Protein AF-A0A4U9IY54-F1 (afdb_monomer)

Solvent-accessible surface area (backbone atoms only — not comparable to full-atom values): 20065 Å² total; per-residue (Å²): 136,90,77,86,85,85,75,91,63,104,53,96,67,86,45,72,74,52,51,50,66,79,35,79,86,65,84,87,84,84,87,38,74,46,90,84,57,35,44,44,59,45,51,53,52,50,62,58,58,67,76,51,84,92,65,80,93,76,71,71,46,53,90,68,57,52,67,72,78,87,83,85,81,88,56,93,45,69,68,51,41,25,46,52,52,47,52,50,52,47,54,40,40,76,73,73,44,64,40,66,37,29,34,43,32,32,81,52,80,51,68,44,46,58,43,53,53,40,27,54,77,67,72,44,41,26,42,61,53,96,60,71,57,68,64,68,32,67,66,46,44,48,49,50,19,51,54,44,32,52,75,35,66,72,38,48,70,28,41,70,62,37,70,44,52,48,82,54,73,64,49,68,73,59,51,49,52,31,53,49,45,8,63,79,68,75,40,41,50,54,55,24,46,53,50,36,57,74,70,56,74,47,66,69,69,49,37,56,36,52,51,52,48,55,51,48,48,54,47,52,40,63,76,31,66,89,44,58,60,25,57,29,47,48,48,49,35,50,75,64,35,46,49,61,54,37,67,70,39,80,62,72,65,16,56,53,47,50,47,39,52,53,42,51,28,50,49,45,60,66,60,73,87,57,81,90,47,76,91,51,56,72,66,56,49,50,54,51,52,51,53,50,59,62,73,54,61,69,42,55,98,88,48,72,18,31,36,34,30,35,62,78,68,45,67,92,64,85,56,88,41,74,45,78,52,88,88,60,101,70,86,83,75,79,77,80,83,74,129

Organism: NCBI:txid83655

Secondary structure (DSSP, 8-state):
---------SS----HHHHHHH-TT-------B-SSS-HHHHHHHHHHHTT-TT------B-SS---PPPP----SSHHHHHHHHHHHHHHHHHTT--GGGEEEEESSGGGHHHHHHHHHHTT--EEETTS--GGGSHHHHHHHHHHHHHH-TT-HHHHHHHTTSS--S--HHHHHHHHHHHHHHT--HHHHHHHHHHTT-S-THHHHHHHHHHHHHHHHHHHHTTS-HHHHHHHHHHHTTHHHHHHTS-SHHHHHHHHHHHHHHHHHHH-PPPGGGTTS-HHHHHHHHHHHHHHS-BPPTTS--EEEEETTTTTT---SEEEE----SS---------

pLDDT: mean 86.54, std 16.91, range [23.19, 98.44]

Nearest PDB structures (foldseek):
  3lfu-assembly1_A  TM=9.707E-01  e=5.188E-37  Escherichia coli
  2is6-assembly1_A  TM=5.445E-01  e=7.224E-38  Escherichia coli
  2is1-assembly1_A  TM=5.438E-01  e=1.513E-37  Escherichia coli
  2is6-assembly1_B  TM=5.407E-01  e=2.276E-36  Escherichia coli
  2is1-assembly2_B  TM=5.375E-01  e=3.304E-34  Escherichia coli

Radius of gyration: 25.78 Å; Cα contacts (8 Å, |Δi|>4): 358; chains: 1; bounding box: 75×38×67 Å

Mean predicted aligned error: 9.26 Å

Structure (mmCIF, N/CA/C/O backbone):
data_AF-A0A4U9IY54-F1
#
_entry.id   AF-A0A4U9IY54-F1
#
loop_
_atom_site.group_PDB
_atom_site.id
_atom_site.type_symbol
_atom_site.label_atom_id
_atom_site.label_alt_id
_atom_site.label_comp_id
_atom_site.label_asym_id
_atom_site.label_entity_id
_atom_site.label_seq_id
_atom_site.pdbx_PDB_ins_code
_atom_site.Cartn_x
_atom_site.Cartn_y
_atom_site.Cartn_z
_atom_site.occupancy
_atom_site.B_iso_or_equiv
_atom_site.auth_seq_id
_atom_site.auth_comp_id
_atom_site.auth_asym_id
_atom_site.auth_atom_id
_atom_site.pdbx_PDB_model_num
ATOM 1 N N . MET A 1 1 ? 41.218 -20.213 -5.839 1.00 28.11 1 MET A N 1
ATOM 2 C CA . MET A 1 1 ? 39.812 -20.110 -5.389 1.00 28.11 1 MET A CA 1
ATOM 3 C C . MET A 1 1 ? 39.180 -18.985 -6.201 1.00 28.11 1 MET A C 1
ATOM 5 O O . MET A 1 1 ? 39.462 -17.827 -5.938 1.00 28.11 1 MET A O 1
ATOM 9 N N . ILE A 1 2 ? 38.482 -19.318 -7.290 1.00 23.19 2 ILE A N 1
ATOM 10 C CA . ILE A 1 2 ? 37.964 -18.329 -8.251 1.00 23.19 2 ILE A CA 1
ATOM 11 C C . ILE A 1 2 ? 36.702 -17.710 -7.644 1.00 23.19 2 ILE A C 1
ATOM 13 O O . ILE A 1 2 ? 35.678 -18.386 -7.551 1.00 23.19 2 ILE A O 1
ATOM 17 N N . SER A 1 3 ? 36.769 -16.451 -7.202 1.00 25.72 3 SER A N 1
ATOM 18 C CA . SER A 1 3 ? 35.575 -15.715 -6.784 1.00 25.72 3 SER A CA 1
ATOM 19 C C . SER A 1 3 ? 34.938 -15.063 -8.017 1.00 25.72 3 SER A C 1
ATOM 21 O O . SER A 1 3 ? 35.543 -14.254 -8.720 1.00 25.72 3 SER A O 1
ATOM 23 N N . ARG A 1 4 ? 33.702 -15.460 -8.331 1.00 30.09 4 ARG A N 1
ATOM 24 C CA . ARG A 1 4 ? 32.855 -14.728 -9.276 1.00 30.09 4 ARG A CA 1
ATOM 25 C C . ARG A 1 4 ? 32.349 -13.475 -8.561 1.00 30.09 4 ARG A C 1
ATOM 27 O O . ARG A 1 4 ? 31.443 -13.559 -7.739 1.00 30.09 4 ARG A O 1
ATOM 34 N N . SER A 1 5 ? 32.943 -12.322 -8.859 1.00 32.56 5 SER A N 1
ATOM 35 C CA . SER A 1 5 ? 32.475 -11.019 -8.374 1.00 32.56 5 SER A CA 1
ATOM 36 C C . SER A 1 5 ? 31.577 -10.355 -9.418 1.00 32.56 5 SER A C 1
ATOM 38 O O . SER A 1 5 ? 32.014 -9.570 -10.258 1.00 32.56 5 SER A O 1
ATOM 40 N N . THR A 1 6 ? 30.291 -10.687 -9.357 1.00 39.94 6 THR A N 1
ATOM 41 C CA . THR A 1 6 ? 29.203 -9.839 -9.854 1.00 39.94 6 THR A CA 1
ATOM 42 C C . THR A 1 6 ? 28.267 -9.584 -8.681 1.00 39.94 6 THR A C 1
ATOM 44 O O . THR A 1 6 ? 27.272 -10.278 -8.501 1.00 39.94 6 THR A O 1
ATOM 47 N N . ALA A 1 7 ? 28.624 -8.622 -7.828 1.00 30.67 7 ALA A N 1
ATOM 48 C CA . ALA A 1 7 ? 27.792 -8.212 -6.703 1.00 30.67 7 ALA A CA 1
ATOM 49 C C . ALA A 1 7 ? 27.932 -6.705 -6.450 1.00 30.67 7 ALA A C 1
ATOM 51 O O . ALA A 1 7 ? 28.824 -6.261 -5.737 1.00 30.67 7 ALA A O 1
ATOM 52 N N . GLY A 1 8 ? 27.019 -5.909 -7.011 1.00 34.88 8 GLY A N 1
ATOM 53 C CA . GLY A 1 8 ? 26.718 -4.591 -6.455 1.00 34.88 8 GLY A CA 1
ATOM 54 C C . GLY A 1 8 ? 25.868 -4.786 -5.208 1.00 34.88 8 GLY A C 1
ATOM 55 O O . GLY A 1 8 ? 24.831 -5.426 -5.292 1.00 34.88 8 GLY A O 1
ATOM 56 N N . ALA A 1 9 ? 26.273 -4.308 -4.039 1.00 33.00 9 ALA A N 1
ATOM 57 C CA . ALA A 1 9 ? 25.326 -4.138 -2.940 1.00 33.00 9 ALA A CA 1
ATOM 58 C C . ALA A 1 9 ? 25.538 -2.779 -2.293 1.00 33.00 9 ALA A C 1
ATOM 60 O O . ALA A 1 9 ? 26.668 -2.416 -1.978 1.00 33.00 9 ALA A O 1
ATOM 61 N N . ALA A 1 10 ? 24.426 -2.100 -2.039 1.00 34.56 10 ALA A N 1
ATOM 62 C CA . ALA A 1 10 ? 24.277 -1.027 -1.069 1.00 34.56 10 ALA A CA 1
ATOM 63 C C . ALA A 1 10 ? 24.422 -1.565 0.375 1.00 34.56 10 ALA A C 1
ATOM 65 O O . ALA A 1 10 ? 23.574 -1.393 1.236 1.00 34.56 10 ALA A O 1
ATOM 66 N N . ARG A 1 11 ? 25.504 -2.299 0.638 1.00 33.12 11 ARG A N 1
ATOM 67 C CA . ARG A 1 11 ? 26.039 -2.551 1.976 1.00 33.12 11 ARG A CA 1
ATOM 68 C C . ARG A 1 11 ? 27.516 -2.295 1.844 1.00 33.12 11 ARG A C 1
ATOM 70 O O . ARG A 1 11 ? 28.143 -2.966 1.037 1.00 33.12 11 ARG A O 1
ATOM 77 N N . ARG A 1 12 ? 28.027 -1.316 2.588 1.00 34.84 12 ARG A N 1
ATOM 78 C CA . ARG A 1 12 ? 29.432 -0.894 2.677 1.00 34.84 12 ARG A CA 1
ATOM 79 C C . ARG A 1 12 ? 30.385 -2.093 2.510 1.00 34.84 12 ARG A C 1
ATOM 81 O O . ARG A 1 12 ? 30.715 -2.788 3.470 1.00 34.84 12 ARG A O 1
ATOM 88 N N . TRP A 1 13 ? 30.772 -2.392 1.268 1.00 37.25 13 TRP A N 1
ATOM 89 C CA . TRP A 1 13 ? 31.659 -3.507 0.963 1.00 37.25 13 TRP A CA 1
ATOM 90 C C . TRP A 1 13 ? 33.053 -3.092 1.398 1.00 37.25 13 TRP A C 1
ATOM 92 O O . TRP A 1 13 ? 33.572 -2.069 0.950 1.00 37.25 13 TRP A O 1
ATOM 102 N N . ARG A 1 14 ? 33.682 -3.912 2.240 1.00 40.59 14 ARG A N 1
ATOM 103 C CA . ARG A 1 14 ? 35.141 -3.944 2.348 1.00 40.59 14 ARG A CA 1
ATOM 104 C C . ARG A 1 14 ? 35.668 -4.209 0.935 1.00 40.59 14 ARG A C 1
ATOM 106 O O . ARG A 1 14 ? 35.463 -5.284 0.380 1.00 40.59 14 ARG A O 1
ATOM 113 N N . THR A 1 15 ? 36.195 -3.168 0.308 1.00 51.97 15 THR A N 1
ATOM 114 C CA . THR A 1 15 ? 36.485 -3.083 -1.126 1.00 51.97 15 THR A CA 1
ATOM 115 C C . THR A 1 15 ? 37.585 -4.059 -1.545 1.00 51.97 15 THR A C 1
ATOM 117 O O . THR A 1 15 ? 38.379 -4.508 -0.724 1.00 51.97 15 THR A O 1
ATOM 120 N N . SER A 1 16 ? 37.693 -4.362 -2.844 1.00 53.78 16 SER A N 1
ATOM 121 C CA . SER A 1 16 ? 38.748 -5.224 -3.412 1.00 53.78 16 SER A CA 1
ATOM 122 C C . SER A 1 16 ? 40.178 -4.769 -3.073 1.00 53.78 16 SER A C 1
ATOM 124 O O . SER A 1 16 ? 41.107 -5.566 -3.112 1.00 53.78 16 SER A O 1
ATOM 126 N N . SER A 1 17 ? 40.360 -3.498 -2.705 1.00 55.53 17 SER A N 1
ATOM 127 C CA . SER A 1 17 ? 41.610 -2.956 -2.162 1.00 55.53 17 SER A CA 1
ATOM 128 C C . SER A 1 17 ? 41.964 -3.518 -0.780 1.00 55.53 17 SER A C 1
ATOM 130 O O . SER A 1 17 ? 43.142 -3.654 -0.470 1.00 55.53 17 SER A O 1
ATOM 132 N N . VAL A 1 18 ? 40.968 -3.863 0.039 1.00 62.72 18 VAL A N 1
ATOM 133 C CA . VAL A 1 18 ? 41.134 -4.610 1.294 1.00 62.72 18 VAL A CA 1
ATOM 134 C C . VAL A 1 18 ? 41.422 -6.076 0.982 1.00 62.72 18 VAL A C 1
ATOM 136 O O . VAL A 1 18 ? 42.354 -6.638 1.534 1.00 62.72 18 VAL A O 1
ATOM 139 N N . PHE A 1 19 ? 40.725 -6.665 0.006 1.00 74.75 19 PHE A N 1
ATOM 140 C CA . PHE A 1 19 ? 40.955 -8.059 -0.394 1.00 74.75 19 PHE A CA 1
ATOM 141 C C . PHE A 1 19 ? 42.393 -8.320 -0.876 1.00 74.75 19 PHE A C 1
ATOM 143 O O . PHE A 1 19 ? 43.004 -9.305 -0.478 1.00 74.75 19 PHE A O 1
ATOM 150 N N . LEU A 1 20 ? 42.962 -7.422 -1.688 1.00 75.00 20 LEU A N 1
ATOM 151 C CA . LEU A 1 20 ? 44.357 -7.529 -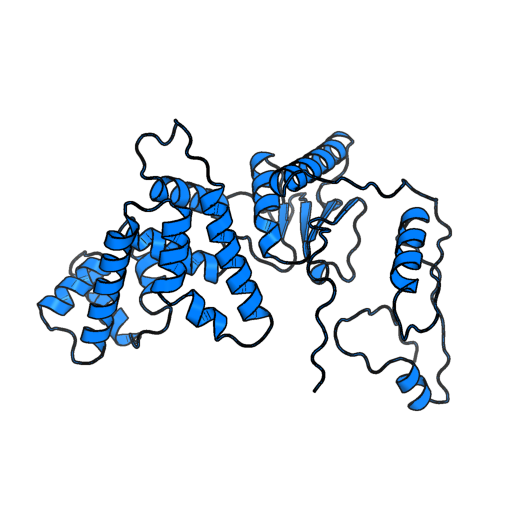2.139 1.00 75.00 20 LEU A CA 1
ATOM 152 C C . LEU A 1 20 ? 45.379 -7.262 -1.021 1.00 75.00 20 LEU A C 1
ATOM 154 O O . LEU A 1 20 ? 46.506 -7.740 -1.107 1.00 75.00 20 LEU A O 1
ATOM 158 N N . LYS A 1 21 ? 44.996 -6.520 0.028 1.00 78.19 21 LYS A N 1
ATOM 159 C CA . LYS A 1 21 ? 45.816 -6.352 1.239 1.00 78.19 21 LYS A CA 1
ATOM 160 C C . LYS A 1 21 ? 45.779 -7.601 2.121 1.00 78.19 21 LYS A C 1
ATOM 162 O O . LYS A 1 21 ? 46.819 -8.001 2.632 1.00 78.19 21 LYS A O 1
ATOM 167 N N . ASP A 1 22 ? 44.608 -8.216 2.260 1.00 85.00 22 ASP A N 1
ATOM 168 C CA . ASP A 1 22 ? 44.401 -9.415 3.076 1.00 85.00 22 ASP A CA 1
ATOM 169 C C . ASP A 1 22 ? 44.984 -10.672 2.403 1.00 85.00 22 ASP A C 1
ATOM 171 O O . ASP A 1 22 ? 45.421 -11.599 3.085 1.00 85.00 22 ASP A O 1
ATOM 175 N N . PHE A 1 23 ? 45.042 -10.696 1.064 1.00 84.88 23 PHE A N 1
ATOM 176 C CA . PHE A 1 23 ? 45.549 -11.820 0.272 1.00 84.88 23 PHE A CA 1
ATOM 177 C C . PHE A 1 23 ? 46.551 -11.359 -0.806 1.00 84.88 23 PHE A C 1
ATOM 179 O O . PHE A 1 23 ? 46.197 -11.272 -1.984 1.00 84.88 23 PHE A O 1
ATOM 186 N N . PRO A 1 24 ? 47.830 -11.130 -0.446 1.00 81.56 24 PRO A N 1
ATOM 187 C CA . PRO A 1 24 ? 48.855 -10.609 -1.363 1.00 81.56 24 PRO A CA 1
ATOM 188 C C . PRO A 1 24 ? 49.173 -11.508 -2.571 1.00 81.56 24 PRO A C 1
ATOM 190 O O . PRO A 1 24 ? 49.743 -11.041 -3.550 1.00 81.56 24 PRO A O 1
ATOM 193 N N . GLY A 1 25 ? 48.822 -12.798 -2.508 1.00 86.69 25 GLY A N 1
ATOM 194 C CA . GLY A 1 25 ? 48.993 -13.765 -3.601 1.00 86.69 25 GLY A CA 1
ATOM 195 C C . GLY A 1 25 ? 47.760 -13.939 -4.495 1.00 86.69 25 GLY A C 1
ATOM 196 O O . GLY A 1 25 ? 47.720 -14.876 -5.290 1.00 86.69 25 GLY A O 1
ATOM 197 N N . ALA A 1 26 ? 46.724 -13.113 -4.333 1.00 86.62 26 ALA A N 1
ATOM 198 C CA . ALA A 1 26 ? 45.500 -13.232 -5.114 1.00 86.62 26 ALA A CA 1
ATOM 199 C C . ALA A 1 26 ? 45.673 -12.691 -6.542 1.00 86.62 26 ALA A C 1
ATOM 201 O O . ALA A 1 26 ? 46.109 -11.561 -6.757 1.00 86.62 26 ALA A O 1
ATOM 202 N N . GLU A 1 27 ? 45.255 -13.481 -7.528 1.00 86.50 27 GLU A N 1
ATOM 203 C CA . GLU A 1 27 ? 45.188 -13.059 -8.926 1.00 86.50 27 GLU A CA 1
ATOM 204 C C . GLU A 1 27 ? 43.902 -12.257 -9.188 1.00 86.50 27 GLU A C 1
ATOM 206 O O . GLU A 1 27 ? 42.809 -12.644 -8.766 1.00 86.50 27 GLU A O 1
ATOM 211 N N . THR A 1 28 ? 44.018 -11.129 -9.896 1.00 83.06 28 THR A N 1
ATOM 212 C CA . THR A 1 28 ? 42.868 -10.289 -10.259 1.00 83.06 28 THR A CA 1
ATOM 213 C C . THR A 1 28 ? 42.444 -10.556 -11.698 1.00 83.06 28 THR A C 1
ATOM 215 O O . THR A 1 28 ? 43.133 -10.155 -12.631 1.00 83.06 28 THR A O 1
ATOM 218 N N . ILE A 1 29 ? 41.262 -11.146 -11.877 1.00 86.62 29 ILE A N 1
ATOM 219 C CA . ILE A 1 29 ? 40.633 -11.330 -13.191 1.00 86.62 29 ILE A CA 1
ATOM 220 C C . ILE A 1 29 ? 39.534 -10.278 -13.368 1.00 86.62 29 ILE A C 1
ATOM 222 O O . ILE A 1 29 ? 38.620 -10.174 -12.547 1.00 86.62 29 ILE A O 1
ATOM 226 N N . ARG A 1 30 ? 39.602 -9.492 -14.448 1.00 83.56 30 ARG A N 1
ATOM 227 C CA . ARG A 1 30 ? 38.601 -8.465 -14.771 1.00 83.56 30 ARG A CA 1
ATOM 228 C C . ARG A 1 30 ? 37.650 -8.962 -15.854 1.00 83.56 30 ARG A C 1
ATOM 230 O O . ARG A 1 30 ? 38.059 -9.233 -16.975 1.00 83.56 30 ARG A O 1
ATOM 237 N N . LEU A 1 31 ? 36.365 -9.046 -15.521 1.00 89.31 31 LEU A N 1
ATOM 238 C CA . LEU A 1 31 ? 35.308 -9.400 -16.471 1.00 89.31 31 LEU A CA 1
ATOM 239 C C . LEU A 1 31 ? 34.687 -8.125 -17.045 1.00 89.31 31 LEU A C 1
ATOM 241 O O . LEU A 1 31 ? 33.811 -7.534 -16.413 1.00 89.31 31 LEU A O 1
ATOM 245 N N . GLU A 1 32 ? 35.188 -7.661 -18.188 1.00 90.50 32 GLU A N 1
ATOM 246 C CA . GLU A 1 32 ? 34.807 -6.365 -18.781 1.00 90.50 32 GLU A CA 1
ATOM 247 C C . GLU A 1 32 ? 33.808 -6.482 -19.936 1.00 90.50 32 GLU A C 1
ATOM 249 O O . GLU A 1 32 ? 33.127 -5.509 -20.253 1.00 90.50 32 GLU A O 1
ATOM 254 N N . GLN A 1 33 ? 33.651 -7.676 -20.505 1.00 93.75 33 GLN A N 1
ATOM 255 C CA . GLN A 1 33 ? 32.669 -7.922 -21.552 1.00 93.75 33 GLN A CA 1
ATOM 256 C C . GLN A 1 33 ? 31.274 -8.156 -20.954 1.00 93.75 33 GLN A C 1
ATOM 258 O O . GLN A 1 33 ? 31.074 -9.055 -20.132 1.00 93.75 33 GLN A O 1
ATOM 263 N N . ASN A 1 34 ? 30.309 -7.342 -21.373 1.00 93.62 34 ASN A N 1
ATOM 264 C CA . ASN A 1 34 ? 28.893 -7.471 -21.068 1.00 93.62 34 ASN A CA 1
ATOM 265 C C . ASN A 1 34 ? 28.190 -8.238 -22.200 1.00 93.62 34 ASN A C 1
ATOM 267 O O . ASN A 1 34 ? 28.390 -7.937 -23.373 1.00 93.62 34 ASN A O 1
ATOM 271 N N . TYR A 1 35 ? 27.368 -9.220 -21.829 1.00 92.44 35 TYR A N 1
ATOM 272 C CA . TYR A 1 35 ? 26.617 -10.077 -22.758 1.00 92.44 35 TYR A CA 1
ATOM 273 C C . TYR A 1 35 ? 25.101 -9.831 -22.709 1.00 92.44 35 TYR A C 1
ATOM 275 O O . TYR A 1 35 ? 24.349 -10.510 -23.398 1.00 92.44 35 TYR A O 1
ATOM 283 N N . ARG A 1 36 ? 24.652 -8.901 -21.860 1.00 92.25 36 ARG A N 1
ATOM 284 C CA . ARG A 1 36 ? 23.239 -8.657 -21.543 1.00 92.25 36 ARG A CA 1
ATOM 285 C C . ARG A 1 36 ? 22.671 -7.480 -22.328 1.00 92.25 36 ARG A C 1
ATOM 287 O O . ARG A 1 36 ? 21.544 -7.538 -22.796 1.00 9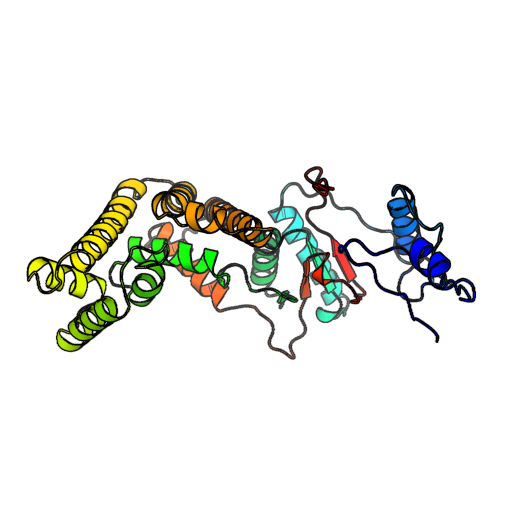2.25 36 ARG A O 1
ATOM 294 N N . SER A 1 37 ? 23.428 -6.393 -22.404 1.00 93.94 37 SER A N 1
ATOM 295 C CA . SER A 1 37 ? 22.945 -5.091 -22.852 1.00 93.94 37 SER A CA 1
ATOM 296 C C . SER A 1 37 ? 23.563 -4.692 -24.187 1.00 93.94 37 SER A C 1
ATOM 298 O O . SER A 1 37 ? 24.691 -5.070 -24.519 1.00 93.94 37 SER A O 1
ATOM 300 N N . THR A 1 38 ? 22.811 -3.889 -24.935 1.00 94.88 38 THR A N 1
ATOM 301 C CA . THR A 1 38 ? 23.247 -3.273 -26.190 1.00 94.88 38 THR A CA 1
ATOM 302 C C . THR A 1 38 ? 24.255 -2.151 -25.937 1.00 94.88 38 THR A C 1
ATOM 304 O O . THR A 1 38 ? 24.415 -1.674 -24.805 1.00 94.88 38 THR A O 1
ATOM 307 N N . ASN A 1 39 ? 24.953 -1.722 -26.990 1.00 94.25 39 ASN A N 1
ATOM 308 C CA . ASN A 1 39 ? 26.011 -0.720 -26.863 1.00 94.25 39 ASN A CA 1
ATOM 309 C C . ASN A 1 39 ? 25.483 0.638 -26.372 1.00 94.25 39 ASN A C 1
ATOM 311 O O . ASN A 1 39 ? 26.122 1.270 -25.530 1.00 94.25 39 ASN A O 1
ATOM 315 N N . ASN A 1 40 ? 24.301 1.063 -26.834 1.00 95.75 40 ASN A N 1
ATOM 316 C CA . ASN A 1 40 ? 23.692 2.331 -26.420 1.00 95.75 40 ASN A CA 1
ATOM 317 C C . ASN A 1 40 ? 23.393 2.358 -24.912 1.00 95.75 40 ASN A C 1
ATOM 319 O O . ASN A 1 40 ? 23.750 3.317 -24.225 1.00 95.75 40 ASN A O 1
ATOM 323 N N . ILE A 1 41 ? 22.823 1.274 -24.372 1.00 95.25 41 ILE A N 1
ATOM 324 C CA . ILE A 1 41 ? 22.552 1.129 -22.932 1.00 95.25 41 ILE A CA 1
ATOM 325 C C . ILE A 1 41 ? 23.860 1.122 -22.136 1.00 95.25 41 ILE A C 1
ATOM 327 O O . ILE A 1 41 ? 23.993 1.815 -21.125 1.00 95.25 41 ILE A O 1
ATOM 331 N N . LEU A 1 42 ? 24.849 0.350 -22.594 1.00 94.00 42 LEU A N 1
ATOM 332 C CA . LEU A 1 42 ? 26.116 0.201 -21.886 1.00 94.00 42 LEU A CA 1
ATOM 333 C C . LEU A 1 42 ? 26.930 1.499 -21.876 1.00 94.00 42 LEU A C 1
ATOM 335 O O . LEU A 1 42 ? 27.573 1.822 -20.877 1.00 94.00 42 LEU A O 1
ATOM 339 N N . SER A 1 43 ? 26.881 2.257 -22.970 1.00 93.25 43 SER A N 1
ATOM 340 C CA . SER A 1 43 ? 27.528 3.563 -23.092 1.00 93.25 43 SER A CA 1
ATOM 341 C C . SER A 1 43 ? 26.933 4.571 -22.113 1.00 93.25 43 SER A C 1
ATOM 343 O O . SER A 1 43 ? 27.685 5.207 -21.376 1.00 93.25 43 SER A O 1
ATOM 345 N N . ALA A 1 44 ? 25.601 4.649 -22.020 1.00 93.69 44 ALA A N 1
ATOM 346 C CA . ALA A 1 44 ? 24.931 5.502 -21.041 1.00 93.69 44 ALA A CA 1
ATOM 347 C C . ALA A 1 44 ? 25.258 5.096 -19.592 1.00 93.69 44 ALA A C 1
ATOM 349 O O . ALA A 1 44 ? 25.586 5.949 -18.769 1.00 93.69 44 ALA A O 1
ATOM 350 N N . ALA A 1 45 ? 25.254 3.795 -19.284 1.00 92.12 45 ALA A N 1
ATOM 351 C CA . ALA A 1 45 ? 25.603 3.297 -17.953 1.00 92.12 45 ALA A CA 1
ATOM 352 C C . ALA A 1 45 ? 27.065 3.601 -17.569 1.00 92.12 45 ALA A C 1
ATOM 354 O O . ALA A 1 45 ? 27.333 3.987 -16.429 1.00 92.12 45 ALA A O 1
ATOM 355 N N . ASN A 1 46 ? 28.009 3.452 -18.509 1.00 91.25 46 ASN A N 1
ATOM 356 C CA . ASN A 1 46 ? 29.413 3.819 -18.303 1.00 91.25 46 ASN A CA 1
ATOM 357 C C . ASN A 1 46 ? 29.569 5.332 -18.064 1.00 91.25 46 ASN A C 1
ATOM 359 O O . ASN A 1 46 ? 30.260 5.721 -17.127 1.00 91.25 46 ASN A O 1
ATOM 363 N N . ALA A 1 47 ? 28.902 6.172 -18.861 1.00 92.00 47 ALA A N 1
ATOM 364 C CA . ALA A 1 47 ? 28.946 7.624 -18.692 1.00 92.00 47 ALA A CA 1
ATOM 365 C C . ALA A 1 47 ? 28.357 8.065 -17.341 1.00 92.00 47 ALA A C 1
ATOM 367 O O . ALA A 1 47 ? 28.911 8.938 -16.678 1.00 92.00 47 ALA A O 1
ATOM 368 N N . LEU A 1 48 ? 27.273 7.427 -16.884 1.00 89.94 48 LEU A N 1
ATOM 369 C CA . LEU A 1 48 ? 26.675 7.716 -15.581 1.00 89.94 48 LEU A CA 1
ATOM 370 C C . LEU A 1 48 ? 27.624 7.349 -14.429 1.00 89.94 48 LEU A C 1
ATOM 372 O O . LEU A 1 48 ? 27.874 8.177 -13.554 1.00 89.94 48 LEU A O 1
ATOM 376 N N . ILE A 1 49 ? 28.186 6.132 -14.439 1.00 86.88 49 ILE A N 1
ATOM 377 C CA . ILE A 1 49 ? 29.039 5.629 -13.347 1.00 86.88 49 ILE A CA 1
ATOM 378 C C . ILE A 1 49 ? 30.412 6.319 -13.281 1.00 86.88 49 ILE A C 1
ATOM 380 O O . ILE A 1 49 ? 31.077 6.254 -12.246 1.00 86.88 49 ILE A O 1
ATOM 384 N N . GLU A 1 50 ? 30.859 6.962 -14.362 1.00 88.31 50 GLU A N 1
ATOM 385 C CA . GLU A 1 50 ? 32.101 7.747 -14.392 1.00 88.31 50 GLU A CA 1
ATOM 386 C C . GLU A 1 50 ? 32.066 8.954 -13.443 1.00 88.31 50 GLU A C 1
ATOM 388 O O . GLU A 1 50 ? 33.119 9.370 -12.965 1.00 88.31 50 GLU A O 1
ATOM 393 N N . ASN A 1 51 ? 30.876 9.440 -13.076 1.00 88.31 51 ASN A N 1
ATOM 394 C CA . ASN A 1 51 ? 30.712 10.530 -12.111 1.00 88.31 51 ASN A CA 1
ATOM 395 C C . ASN A 1 51 ? 30.926 10.097 -10.642 1.00 88.31 51 ASN A C 1
ATOM 397 O O . ASN A 1 51 ? 30.979 10.949 -9.756 1.00 88.31 51 ASN A O 1
ATOM 401 N N . ASN A 1 52 ? 31.062 8.794 -10.353 1.00 85.12 52 ASN A N 1
ATOM 402 C CA . ASN A 1 52 ? 31.211 8.298 -8.981 1.00 85.12 52 ASN A CA 1
ATOM 403 C C . ASN A 1 52 ? 32.675 8.299 -8.504 1.00 85.12 52 ASN A C 1
ATOM 405 O O . ASN A 1 52 ? 33.553 7.668 -9.099 1.00 85.12 52 ASN A O 1
ATOM 409 N N . ASN A 1 53 ? 32.918 8.910 -7.342 1.00 78.06 53 ASN A N 1
ATOM 410 C CA . ASN A 1 53 ? 34.223 8.920 -6.676 1.00 78.06 53 ASN A CA 1
ATOM 411 C C . ASN A 1 53 ? 34.563 7.561 -6.026 1.00 78.06 53 ASN A C 1
ATOM 413 O O . ASN A 1 53 ? 33.683 6.827 -5.580 1.00 78.06 53 ASN A O 1
ATOM 417 N N . GLY A 1 54 ? 35.855 7.217 -5.937 1.00 72.00 54 GLY A N 1
ATOM 418 C CA . GLY A 1 54 ? 36.321 5.991 -5.261 1.00 72.00 54 GLY A CA 1
ATOM 419 C C . GLY A 1 54 ? 36.161 4.692 -6.067 1.00 72.00 54 GLY A C 1
ATOM 420 O O . GLY A 1 54 ? 36.232 3.596 -5.505 1.00 72.00 54 GLY A O 1
ATOM 421 N N . ARG A 1 55 ? 35.952 4.792 -7.385 1.00 71.56 55 ARG A N 1
ATOM 422 C CA . ARG A 1 55 ? 35.749 3.646 -8.280 1.00 71.56 55 ARG A CA 1
ATOM 423 C C . ARG A 1 55 ? 37.058 2.923 -8.613 1.00 71.56 55 ARG A C 1
ATOM 425 O O . ARG A 1 55 ? 38.065 3.535 -8.957 1.00 71.56 55 ARG A O 1
ATOM 432 N N . LEU A 1 56 ? 37.010 1.592 -8.626 1.00 69.06 56 LEU A N 1
ATOM 433 C CA . LEU A 1 56 ? 38.035 0.763 -9.265 1.00 69.06 56 LEU A CA 1
ATOM 434 C C . LEU A 1 56 ? 37.825 0.856 -10.783 1.00 69.06 56 LEU A C 1
ATOM 436 O O . LEU A 1 56 ? 36.870 0.280 -11.299 1.00 69.06 56 LEU A O 1
ATOM 440 N N . GLY A 1 57 ? 38.658 1.638 -11.477 1.00 69.94 57 GLY A N 1
ATOM 441 C CA . GLY A 1 57 ? 38.525 1.936 -12.908 1.00 69.94 57 GLY A CA 1
ATOM 442 C C . GLY A 1 57 ? 38.299 0.686 -13.766 1.00 69.94 57 GLY A C 1
ATOM 443 O O . GLY A 1 57 ? 39.227 -0.089 -14.006 1.00 69.94 57 GLY A O 1
ATOM 444 N N . LYS A 1 58 ? 37.048 0.504 -14.204 1.00 80.12 58 LYS A N 1
ATOM 445 C CA . LYS A 1 58 ? 36.565 -0.604 -15.033 1.00 80.12 58 LYS A CA 1
ATOM 446 C C . LYS A 1 58 ? 35.610 -0.041 -16.079 1.00 80.12 58 LYS A C 1
ATOM 448 O O . LYS A 1 58 ? 34.637 0.619 -15.717 1.00 80.12 58 LYS A O 1
ATOM 453 N N . LYS A 1 59 ? 35.853 -0.306 -17.358 1.00 82.88 59 LYS A N 1
ATOM 454 C CA . LYS A 1 59 ? 34.935 0.073 -18.437 1.00 82.88 59 LYS A CA 1
ATOM 455 C C . LYS A 1 59 ? 34.318 -1.190 -19.010 1.00 82.88 59 LYS A C 1
ATOM 457 O O . LYS A 1 59 ? 35.042 -2.118 -19.352 1.00 82.88 59 LYS A O 1
ATOM 462 N N . LEU A 1 60 ? 32.991 -1.251 -19.045 1.00 89.56 60 LEU A N 1
ATOM 463 C CA . LEU A 1 60 ? 32.305 -2.381 -19.661 1.00 89.56 60 LEU A CA 1
ATOM 464 C C . LEU A 1 60 ? 32.183 -2.147 -21.165 1.00 89.56 60 LEU A C 1
ATOM 466 O O . LEU A 1 60 ? 31.911 -1.023 -21.584 1.00 89.56 60 LEU A O 1
ATOM 470 N N . TRP A 1 61 ? 32.342 -3.199 -21.960 1.00 91.31 61 TRP A N 1
ATOM 471 C CA . TRP A 1 61 ? 32.121 -3.175 -23.408 1.00 91.31 61 TRP A CA 1
ATOM 472 C C . TRP A 1 61 ? 31.260 -4.368 -23.838 1.00 91.31 61 TRP A C 1
ATOM 474 O O . TRP A 1 61 ? 31.155 -5.350 -23.107 1.00 91.31 61 TRP A O 1
ATOM 484 N N . THR A 1 62 ? 30.621 -4.287 -25.003 1.00 91.88 62 THR A N 1
ATOM 485 C CA . THR A 1 62 ? 29.822 -5.380 -25.581 1.00 91.88 62 THR A CA 1
ATOM 486 C C . THR A 1 62 ? 30.255 -5.631 -27.020 1.00 91.88 62 THR A C 1
ATOM 488 O O . THR A 1 62 ? 30.667 -4.705 -27.712 1.00 91.88 62 THR A O 1
ATOM 491 N N . GLY A 1 63 ? 30.203 -6.892 -27.451 1.00 89.88 63 GLY A N 1
ATOM 492 C CA . GLY A 1 63 ? 30.409 -7.283 -28.852 1.00 89.88 63 GLY A CA 1
ATOM 493 C C . GLY A 1 63 ? 29.099 -7.447 -29.628 1.00 89.88 63 GLY A C 1
ATOM 494 O O . GLY A 1 63 ? 29.113 -7.996 -30.726 1.00 89.88 63 GLY A O 1
ATOM 495 N N . GLY A 1 64 ? 27.969 -7.072 -29.018 1.00 91.25 64 GLY A N 1
ATOM 496 C CA . GLY A 1 64 ? 26.647 -7.139 -29.631 1.00 91.25 64 GLY A CA 1
ATOM 497 C C . GLY A 1 64 ? 26.353 -5.950 -30.549 1.00 91.25 64 GLY A C 1
ATOM 498 O O . GLY A 1 64 ? 27.237 -5.188 -30.928 1.00 91.25 64 GLY A O 1
ATOM 499 N N . ILE A 1 65 ? 25.076 -5.795 -30.888 1.00 93.69 65 ILE A N 1
ATOM 500 C CA . ILE A 1 65 ? 24.576 -4.675 -31.693 1.00 93.69 65 ILE A CA 1
ATOM 501 C C . ILE A 1 65 ? 24.491 -3.370 -30.885 1.00 93.69 65 ILE A C 1
ATOM 503 O O . ILE A 1 65 ? 24.425 -3.385 -29.649 1.00 93.69 65 ILE A O 1
ATOM 507 N N . ASP A 1 66 ? 24.401 -2.238 -31.587 1.00 93.06 66 ASP A N 1
ATOM 508 C CA . ASP A 1 66 ? 24.214 -0.937 -30.933 1.00 93.06 66 ASP A CA 1
ATOM 509 C C . ASP A 1 66 ? 22.870 -0.829 -30.201 1.00 93.06 66 ASP A C 1
ATOM 511 O O . ASP A 1 66 ? 22.804 -0.284 -29.095 1.00 93.06 66 ASP A O 1
ATOM 515 N N . GLY A 1 67 ? 21.830 -1.450 -30.764 1.00 91.56 67 GLY A N 1
ATOM 516 C CA . GLY A 1 67 ? 20.467 -1.418 -30.241 1.00 91.56 67 GLY A CA 1
ATOM 517 C C . GLY A 1 67 ? 19.767 -0.083 -30.481 1.00 91.56 67 GLY A C 1
ATOM 518 O O . GLY A 1 67 ? 20.318 0.835 -31.086 1.00 91.56 67 GLY A O 1
ATOM 519 N N . GLU A 1 68 ? 18.534 0.029 -30.002 1.00 93.44 68 GLU A N 1
ATOM 520 C CA . GLU A 1 68 ? 17.775 1.276 -30.092 1.00 93.44 68 GLU A CA 1
ATOM 521 C C . GLU A 1 68 ? 18.341 2.352 -29.144 1.00 93.44 68 GLU A C 1
ATOM 523 O O . GLU A 1 68 ? 18.944 2.020 -28.114 1.00 93.44 68 GLU A O 1
ATOM 528 N N . PRO A 1 69 ? 18.200 3.648 -29.476 1.00 95.06 69 PRO A N 1
ATOM 529 C CA . PRO A 1 69 ? 18.518 4.727 -28.550 1.00 95.06 69 PRO A CA 1
ATOM 530 C C . PRO A 1 69 ? 17.633 4.683 -27.299 1.00 95.06 69 PRO A C 1
ATOM 532 O O . PRO A 1 69 ? 16.446 4.361 -27.366 1.00 95.06 69 PRO A O 1
ATOM 535 N N . ILE A 1 70 ? 18.197 5.079 -26.157 1.00 94.62 70 ILE A N 1
ATOM 536 C CA . ILE A 1 70 ? 17.419 5.262 -24.928 1.00 94.62 70 ILE A CA 1
ATOM 537 C C . ILE A 1 70 ? 16.442 6.418 -25.153 1.00 94.62 70 ILE A C 1
ATOM 539 O O . ILE A 1 70 ? 16.851 7.529 -25.489 1.00 94.62 70 ILE A O 1
ATOM 543 N N . SER A 1 71 ? 15.153 6.147 -24.966 1.00 95.12 71 SER A N 1
ATOM 544 C CA . SER A 1 71 ? 14.099 7.153 -25.084 1.00 95.12 71 SER A CA 1
ATOM 545 C C . SER A 1 71 ? 13.853 7.838 -23.742 1.00 95.12 71 SER A C 1
ATOM 547 O O . SER A 1 71 ? 13.816 7.178 -22.707 1.00 95.12 71 SER A O 1
ATOM 549 N N . LEU A 1 72 ? 13.645 9.154 -23.777 1.00 94.94 72 LEU A N 1
ATOM 550 C CA . LEU A 1 72 ? 13.252 9.963 -22.626 1.00 94.94 72 LEU A CA 1
ATOM 551 C C . LEU A 1 72 ? 11.880 10.582 -22.904 1.00 94.94 72 LEU A C 1
ATOM 553 O O . LEU A 1 72 ? 11.667 11.149 -23.977 1.00 94.94 72 LEU A O 1
ATOM 557 N N . TYR A 1 73 ? 10.967 10.481 -21.943 1.00 96.12 73 TYR A N 1
ATOM 558 C CA . TYR A 1 73 ? 9.663 11.133 -21.982 1.00 96.12 73 TYR A CA 1
ATOM 559 C C . TYR A 1 73 ? 9.501 11.980 -20.722 1.00 96.12 73 TYR A C 1
ATOM 561 O O . TYR A 1 73 ? 9.624 11.462 -19.617 1.00 96.12 73 TYR A O 1
ATOM 569 N N . CYS A 1 74 ? 9.255 13.278 -20.896 1.00 95.25 74 CYS A N 1
ATOM 570 C CA . CYS A 1 74 ? 8.973 14.190 -19.793 1.00 95.25 74 CYS A CA 1
ATOM 571 C C . CYS A 1 74 ? 7.456 14.342 -19.675 1.00 95.25 74 CYS A C 1
ATOM 573 O O . CYS A 1 74 ? 6.854 15.073 -20.463 1.00 95.25 74 CYS A O 1
ATOM 575 N N . ALA A 1 75 ? 6.860 13.627 -18.725 1.00 94.56 75 ALA A N 1
ATOM 576 C CA . ALA A 1 75 ? 5.428 13.681 -18.467 1.00 94.56 75 ALA A CA 1
ATOM 577 C C . ALA A 1 75 ? 5.012 15.003 -17.803 1.00 94.56 75 ALA A C 1
ATOM 579 O O . ALA A 1 75 ? 5.816 15.658 -17.137 1.00 94.56 75 ALA A O 1
ATOM 580 N N . PHE A 1 76 ? 3.743 15.387 -17.957 1.00 92.56 76 PHE A N 1
ATOM 581 C CA . PHE A 1 76 ? 3.194 16.565 -17.270 1.00 92.56 76 PHE A CA 1
ATOM 582 C C . PHE A 1 76 ? 2.955 16.322 -15.770 1.00 92.56 76 PHE A C 1
ATOM 584 O O . PHE A 1 76 ? 3.089 17.239 -14.961 1.00 92.56 76 PHE A O 1
ATOM 591 N N . ASN A 1 77 ? 2.573 15.097 -15.405 1.00 91.31 77 ASN A N 1
ATOM 592 C CA . ASN A 1 77 ? 2.373 14.634 -14.033 1.00 91.31 77 ASN A CA 1
ATOM 593 C C . ASN A 1 77 ? 2.519 13.100 -13.964 1.00 91.31 77 ASN A C 1
ATOM 595 O O . ASN A 1 77 ? 2.672 12.436 -14.990 1.00 91.31 77 ASN A O 1
ATOM 599 N N . GLU A 1 78 ? 2.433 12.532 -12.762 1.00 90.94 78 GLU A N 1
ATOM 600 C CA . GLU A 1 78 ? 2.563 11.086 -12.520 1.00 90.94 78 GLU A CA 1
ATOM 601 C C . GLU A 1 78 ? 1.501 10.226 -13.232 1.00 90.94 78 GLU A C 1
ATOM 603 O O . GLU A 1 78 ? 1.793 9.116 -13.675 1.00 90.94 78 GLU A O 1
ATOM 608 N N . LEU A 1 79 ? 0.282 10.748 -13.422 1.00 92.31 79 LEU A N 1
ATOM 609 C CA . LEU A 1 79 ? -0.779 10.046 -14.154 1.00 92.31 79 LEU A CA 1
ATOM 610 C C . LEU A 1 79 ? -0.465 9.965 -15.655 1.00 92.31 79 LEU A C 1
ATOM 612 O O . LEU A 1 79 ? -0.712 8.940 -16.289 1.00 92.31 79 LEU A O 1
ATOM 616 N N . ASP A 1 80 ? 0.081 11.039 -16.230 1.00 95.62 80 ASP A N 1
ATOM 617 C CA . ASP A 1 80 ? 0.563 11.065 -17.612 1.00 95.62 80 ASP A CA 1
ATOM 618 C C . ASP A 1 80 ? 1.766 10.127 -17.801 1.00 95.62 80 ASP A C 1
ATOM 620 O O . ASP A 1 80 ? 1.799 9.364 -18.766 1.00 95.62 80 ASP A O 1
ATOM 624 N N . GLU A 1 81 ? 2.705 10.096 -16.847 1.00 96.94 81 GLU A N 1
ATOM 625 C CA . GLU A 1 81 ? 3.831 9.152 -16.867 1.00 96.94 81 GLU A CA 1
ATOM 626 C C . GLU A 1 81 ? 3.335 7.698 -16.869 1.00 96.94 81 GLU A C 1
ATOM 628 O O . GLU A 1 81 ? 3.717 6.911 -17.741 1.00 96.94 81 GLU A O 1
ATOM 633 N N . ALA A 1 82 ? 2.429 7.350 -15.949 1.00 96.62 82 ALA A N 1
ATOM 634 C CA . ALA A 1 82 ? 1.867 6.007 -15.850 1.00 96.62 82 ALA A CA 1
ATOM 635 C C . ALA A 1 82 ? 1.129 5.597 -17.135 1.00 96.62 82 ALA A C 1
ATOM 637 O O . ALA A 1 82 ? 1.380 4.520 -17.686 1.00 96.62 82 ALA A O 1
ATOM 638 N N . ARG A 1 83 ? 0.280 6.478 -17.682 1.00 96.25 83 ARG A N 1
ATOM 639 C CA . ARG A 1 83 ? -0.428 6.242 -18.953 1.00 96.25 83 ARG A CA 1
ATOM 640 C C . ARG A 1 83 ? 0.533 6.072 -20.123 1.00 96.25 83 ARG A C 1
ATOM 642 O O . ARG A 1 83 ? 0.322 5.192 -20.959 1.00 96.25 83 ARG A O 1
ATOM 649 N N . PHE A 1 84 ? 1.589 6.880 -20.197 1.00 97.56 84 PHE A N 1
ATOM 650 C CA . PHE A 1 84 ? 2.609 6.748 -21.233 1.00 97.56 84 PHE A CA 1
ATOM 651 C C . PHE A 1 84 ? 3.296 5.380 -21.168 1.00 97.56 84 PHE A C 1
ATOM 653 O O . PHE A 1 84 ? 3.406 4.702 -22.193 1.00 97.56 84 PHE A O 1
ATOM 660 N N . VAL A 1 85 ? 3.711 4.945 -19.975 1.00 97.81 85 VAL A N 1
ATOM 661 C CA . VAL A 1 85 ? 4.351 3.638 -19.768 1.00 97.81 85 VAL A CA 1
ATOM 662 C C . VAL A 1 85 ? 3.422 2.502 -20.191 1.00 97.81 85 VAL A C 1
ATOM 664 O O . VAL A 1 85 ? 3.815 1.663 -21.004 1.00 97.81 85 VAL A O 1
ATOM 667 N N . VAL A 1 86 ? 2.171 2.505 -19.726 1.00 97.38 86 VAL A N 1
ATOM 668 C CA . VAL A 1 86 ? 1.182 1.475 -20.081 1.00 97.38 86 VAL A CA 1
ATOM 669 C C . VAL A 1 86 ? 0.911 1.447 -21.588 1.00 97.38 86 VAL A C 1
ATOM 671 O O . VAL A 1 86 ? 0.912 0.375 -22.190 1.00 97.38 86 VAL A O 1
ATOM 674 N N . ASN A 1 87 ? 0.784 2.604 -22.244 1.00 97.25 87 ASN A N 1
ATOM 675 C CA . ASN A 1 87 ? 0.605 2.683 -23.700 1.00 97.25 87 ASN A CA 1
ATOM 676 C C . ASN A 1 87 ? 1.809 2.137 -24.485 1.00 97.25 87 ASN A C 1
ATOM 678 O O . ASN A 1 87 ? 1.644 1.536 -25.552 1.00 97.25 87 ASN A O 1
ATOM 682 N N . ARG A 1 88 ? 3.031 2.308 -23.965 1.00 97.50 88 ARG A N 1
ATOM 683 C CA . ARG A 1 88 ? 4.239 1.723 -24.562 1.00 97.50 88 ARG A CA 1
ATOM 684 C C . ARG A 1 88 ? 4.288 0.211 -24.389 1.00 97.50 88 ARG A C 1
ATOM 686 O O . ARG A 1 88 ? 4.630 -0.478 -25.347 1.00 97.50 88 ARG A O 1
ATOM 693 N N . ILE A 1 89 ? 3.901 -0.304 -23.223 1.00 97.62 89 ILE A N 1
ATOM 694 C CA . ILE A 1 89 ? 3.785 -1.752 -22.998 1.00 97.62 89 ILE A CA 1
ATOM 695 C C . ILE A 1 89 ? 2.696 -2.345 -23.896 1.00 97.62 89 ILE A C 1
ATOM 697 O O . ILE A 1 89 ? 2.903 -3.395 -24.497 1.00 97.62 89 ILE A O 1
ATOM 701 N N . LYS A 1 90 ? 1.573 -1.644 -24.068 1.00 96.50 90 LYS A N 1
ATOM 702 C CA . LYS A 1 90 ? 0.507 -2.055 -24.984 1.00 96.50 90 LYS A CA 1
ATOM 703 C C . LYS A 1 90 ? 1.003 -2.142 -26.425 1.00 96.50 90 LYS A C 1
ATOM 705 O O . LYS A 1 90 ? 0.849 -3.174 -27.056 1.00 96.50 90 LYS A O 1
ATOM 710 N N . THR A 1 91 ? 1.707 -1.115 -26.905 1.00 96.56 91 THR A N 1
ATOM 711 C CA . THR A 1 91 ? 2.346 -1.146 -28.234 1.00 96.56 91 THR A CA 1
ATOM 712 C C . THR A 1 91 ? 3.322 -2.324 -28.377 1.00 96.56 91 THR A C 1
ATOM 714 O O . THR A 1 91 ? 3.389 -2.955 -29.427 1.00 96.56 91 THR A O 1
ATOM 717 N N . TRP A 1 92 ? 4.098 -2.633 -27.334 1.00 95.31 92 TRP A N 1
ATOM 718 C CA . TRP A 1 92 ? 4.986 -3.800 -27.320 1.00 95.31 92 TRP A CA 1
ATOM 719 C C . TRP A 1 92 ? 4.205 -5.117 -27.440 1.00 95.31 92 TRP A C 1
ATOM 721 O O . TRP A 1 92 ? 4.573 -5.974 -28.243 1.00 95.31 92 TRP A O 1
ATOM 731 N N . GLN A 1 93 ? 3.107 -5.248 -26.696 1.00 95.31 93 GLN A N 1
ATOM 732 C CA . GLN A 1 93 ? 2.222 -6.409 -26.742 1.00 95.31 93 GLN A CA 1
ATOM 733 C C . GLN A 1 93 ? 1.543 -6.566 -28.110 1.00 95.31 93 GLN A C 1
ATOM 735 O O . GLN A 1 93 ? 1.539 -7.664 -28.665 1.00 95.31 93 GLN A O 1
ATOM 740 N N . ASP A 1 94 ? 1.049 -5.471 -28.693 1.00 95.38 94 ASP A N 1
ATOM 741 C CA . ASP A 1 94 ? 0.427 -5.441 -30.024 1.00 95.38 94 ASP A CA 1
ATOM 742 C C . ASP A 1 94 ? 1.412 -5.877 -31.127 1.00 95.38 94 ASP A C 1
ATOM 744 O O . ASP A 1 94 ? 1.018 -6.477 -32.127 1.00 95.38 94 ASP A O 1
ATOM 748 N N . ASN A 1 95 ? 2.713 -5.648 -30.917 1.00 95.56 95 ASN A N 1
ATOM 749 C CA . ASN A 1 95 ? 3.794 -6.115 -31.789 1.00 95.56 95 ASN A CA 1
ATOM 750 C C . ASN A 1 95 ? 4.253 -7.561 -31.494 1.00 95.56 95 ASN A C 1
ATOM 752 O O . ASN A 1 95 ? 5.262 -8.012 -32.040 1.00 95.56 95 ASN A O 1
ATOM 756 N N . GLY A 1 96 ? 3.530 -8.302 -30.648 1.00 94.94 96 GLY A N 1
ATOM 757 C CA . GLY A 1 96 ? 3.801 -9.705 -30.315 1.00 94.94 96 GLY A CA 1
ATOM 758 C C . GLY A 1 96 ? 4.770 -9.919 -29.149 1.00 94.94 96 GLY A C 1
ATOM 759 O O . GLY A 1 96 ? 5.233 -11.040 -28.931 1.00 94.94 96 GLY A O 1
ATOM 760 N N . GLY A 1 97 ? 5.104 -8.866 -28.404 1.00 95.00 97 GLY A N 1
ATOM 761 C CA . GLY A 1 97 ? 5.942 -8.957 -27.217 1.00 95.00 97 GLY A CA 1
ATOM 762 C C . GLY A 1 97 ? 5.199 -9.528 -26.003 1.00 95.00 97 GLY A C 1
ATOM 763 O O . GLY A 1 97 ? 4.063 -9.156 -25.726 1.00 95.00 97 GLY A O 1
ATOM 764 N N . ALA A 1 98 ? 5.850 -10.411 -25.240 1.00 96.12 98 ALA A N 1
ATOM 765 C CA . ALA A 1 98 ? 5.293 -10.942 -23.989 1.00 96.12 98 ALA A CA 1
ATOM 766 C C . ALA A 1 98 ? 5.414 -9.924 -22.839 1.00 96.12 98 ALA A C 1
ATOM 768 O O . ALA A 1 98 ? 6.425 -9.214 -22.749 1.00 96.12 98 ALA A O 1
ATOM 769 N N . LEU A 1 99 ? 4.423 -9.879 -21.943 1.00 95.81 99 LEU A N 1
ATOM 770 C CA . LEU A 1 99 ? 4.378 -8.934 -20.818 1.00 95.81 99 LEU A CA 1
ATOM 771 C C . LEU A 1 99 ? 5.439 -9.245 -19.752 1.00 95.81 99 LEU A C 1
ATOM 773 O O . LEU A 1 99 ? 6.013 -8.327 -19.174 1.00 95.81 99 LEU A O 1
ATOM 777 N N . GLU A 1 100 ? 5.784 -10.519 -19.548 1.00 94.94 100 GLU A N 1
ATOM 778 C CA . GLU A 1 100 ? 6.837 -10.978 -18.631 1.00 94.94 100 GLU A CA 1
ATOM 779 C C . GLU A 1 100 ? 8.233 -10.464 -19.010 1.00 94.94 100 GLU A C 1
ATOM 781 O O . GLU A 1 100 ? 9.170 -10.517 -18.209 1.00 94.94 100 GLU A O 1
ATOM 786 N N . LYS A 1 101 ? 8.388 -9.965 -20.243 1.00 96.19 101 LYS A N 1
ATOM 787 C CA . LYS A 1 101 ? 9.612 -9.327 -20.743 1.00 96.19 101 LYS A CA 1
ATOM 788 C C . LYS A 1 101 ? 9.638 -7.817 -20.498 1.00 96.19 101 LYS A C 1
ATOM 790 O O . LYS A 1 101 ? 10.648 -7.187 -20.817 1.00 96.19 101 LYS A O 1
ATOM 795 N N . CYS A 1 102 ? 8.576 -7.252 -19.929 1.00 97.44 102 CYS A N 1
ATOM 796 C CA . CYS A 1 102 ? 8.482 -5.854 -19.537 1.00 97.44 102 CYS A CA 1
ATOM 797 C C . CYS A 1 102 ? 8.673 -5.702 -18.027 1.00 97.44 102 CYS A C 1
ATOM 799 O O . CYS A 1 102 ? 8.007 -6.369 -17.233 1.00 97.44 102 CYS A O 1
ATOM 801 N N . ALA A 1 103 ? 9.534 -4.767 -17.633 1.00 97.25 103 ALA A N 1
ATOM 802 C CA . ALA A 1 103 ? 9.670 -4.343 -16.248 1.00 97.25 103 ALA A CA 1
ATOM 803 C C . ALA A 1 103 ? 9.506 -2.831 -16.099 1.00 97.25 103 ALA A C 1
ATOM 805 O O . ALA A 1 103 ? 10.057 -2.061 -16.886 1.00 97.25 103 ALA A O 1
ATOM 806 N N . ILE A 1 104 ? 8.788 -2.418 -15.056 1.00 97.94 104 ILE A N 1
ATOM 807 C CA . ILE A 1 104 ? 8.686 -1.032 -14.606 1.00 97.94 104 ILE A CA 1
ATOM 808 C C . ILE A 1 104 ? 9.461 -0.912 -13.294 1.00 97.94 104 ILE A C 1
ATOM 810 O O . ILE A 1 104 ? 9.156 -1.590 -12.309 1.00 97.94 104 ILE A O 1
ATOM 814 N N . LEU A 1 105 ? 10.489 -0.069 -13.308 1.00 96.69 105 LEU A N 1
ATOM 815 C CA . LEU A 1 105 ? 11.394 0.177 -12.197 1.00 96.69 105 LEU A CA 1
ATOM 816 C C . LEU A 1 105 ? 11.111 1.549 -11.597 1.00 96.69 105 LEU A C 1
ATOM 818 O O . LEU A 1 105 ? 11.189 2.563 -12.288 1.00 96.69 105 LEU A O 1
ATOM 822 N N . TYR A 1 106 ? 10.847 1.567 -10.298 1.00 93.94 106 TYR A N 1
ATOM 823 C CA . TYR A 1 106 ? 10.648 2.781 -9.509 1.00 93.94 106 TYR A CA 1
ATOM 824 C C . TYR A 1 106 ? 11.619 2.824 -8.326 1.00 93.94 106 TYR A C 1
ATOM 826 O O . TYR A 1 106 ? 12.338 1.861 -8.031 1.00 93.94 106 TYR A O 1
ATOM 834 N N . ARG A 1 107 ? 11.684 3.963 -7.640 1.00 89.00 107 ARG A N 1
ATOM 835 C CA . ARG A 1 107 ? 12.568 4.150 -6.490 1.00 89.00 107 ARG A CA 1
ATOM 836 C C . ARG A 1 107 ? 11.915 3.687 -5.192 1.00 89.00 107 ARG A C 1
ATOM 838 O O . ARG A 1 107 ? 12.518 2.879 -4.486 1.00 89.00 107 ARG A O 1
ATOM 845 N N . SER A 1 108 ? 10.718 4.190 -4.898 1.00 85.38 108 SER A N 1
ATOM 846 C CA . SER A 1 108 ? 9.955 3.862 -3.689 1.00 85.38 108 SER A CA 1
ATOM 847 C C . SER A 1 108 ? 8.698 3.082 -4.049 1.00 85.38 108 SER A C 1
ATOM 849 O O . SER A 1 108 ? 8.109 3.271 -5.110 1.00 85.38 108 SER A O 1
ATOM 851 N N . ASN A 1 109 ? 8.271 2.204 -3.144 1.00 83.56 109 ASN A N 1
ATOM 852 C CA . ASN A 1 109 ? 7.040 1.437 -3.306 1.00 83.56 109 ASN A CA 1
ATOM 853 C C . ASN A 1 109 ? 5.790 2.329 -3.351 1.00 83.56 109 ASN A C 1
ATOM 855 O O . ASN A 1 109 ? 4.769 1.873 -3.858 1.00 83.56 109 ASN A O 1
ATOM 859 N N . ALA A 1 110 ? 5.835 3.560 -2.834 1.00 84.50 110 ALA A N 1
ATOM 860 C CA . ALA A 1 110 ? 4.720 4.505 -2.945 1.00 84.50 110 ALA A CA 1
ATOM 861 C C . ALA A 1 110 ? 4.358 4.777 -4.419 1.00 84.50 110 ALA A C 1
ATOM 863 O O . ALA A 1 110 ? 3.193 4.714 -4.797 1.00 84.50 110 ALA A O 1
ATOM 864 N N . GLN A 1 111 ? 5.370 4.897 -5.285 1.00 89.19 111 GLN A N 1
ATOM 865 C CA . GLN A 1 111 ? 5.204 5.166 -6.719 1.00 89.19 111 GLN A CA 1
ATOM 866 C C . GLN A 1 111 ? 4.514 4.028 -7.487 1.00 89.19 111 GLN A C 1
ATOM 868 O O . GLN A 1 111 ? 4.101 4.222 -8.628 1.00 89.19 111 GLN A O 1
ATOM 873 N N . SER A 1 112 ? 4.390 2.826 -6.903 1.00 91.81 112 SER A N 1
ATOM 874 C CA . SER A 1 112 ? 3.718 1.722 -7.593 1.00 91.81 112 SER A CA 1
ATOM 875 C C . SER A 1 112 ? 2.227 1.988 -7.775 1.00 91.81 112 SER A C 1
ATOM 877 O O . SER A 1 112 ? 1.684 1.548 -8.779 1.00 91.81 112 SER A O 1
ATOM 879 N N . ARG A 1 113 ? 1.570 2.735 -6.875 1.00 90.81 113 ARG A N 1
ATOM 880 C CA . ARG A 1 113 ? 0.107 2.888 -6.882 1.00 90.81 113 ARG A CA 1
ATOM 881 C C . ARG A 1 113 ? -0.429 3.401 -8.223 1.00 90.81 113 ARG A C 1
ATOM 883 O O . ARG A 1 113 ? -1.291 2.754 -8.806 1.00 90.81 113 ARG A O 1
ATOM 890 N N . VAL A 1 114 ? 0.098 4.517 -8.730 1.00 92.69 114 VAL A N 1
ATOM 891 C CA . VAL A 1 114 ? -0.361 5.117 -10.002 1.00 92.69 114 VAL A CA 1
ATOM 892 C C . VAL A 1 114 ? -0.120 4.203 -11.207 1.00 92.69 114 VAL A C 1
ATOM 894 O O . VAL A 1 114 ? -0.894 4.204 -12.162 1.00 92.69 114 VAL A O 1
ATOM 897 N N . LEU A 1 115 ? 0.940 3.390 -11.161 1.00 94.88 115 LEU A N 1
ATOM 898 C CA . LEU A 1 115 ? 1.246 2.408 -12.200 1.00 94.88 115 LEU A CA 1
ATOM 899 C C . LEU A 1 115 ? 0.290 1.215 -12.137 1.00 94.88 115 LEU A C 1
ATOM 901 O O . LEU A 1 115 ? -0.180 0.763 -13.177 1.00 94.88 115 LEU A O 1
ATOM 905 N N . GLU A 1 116 ? 0.022 0.711 -10.930 1.00 92.00 116 GLU A N 1
ATOM 906 C CA . GLU A 1 116 ? -0.942 -0.363 -10.677 1.00 92.00 116 GLU A CA 1
ATOM 907 C C . GLU A 1 116 ? -2.326 0.035 -11.199 1.00 92.00 116 GLU A C 1
ATOM 909 O O . GLU A 1 116 ? -2.906 -0.695 -11.998 1.00 92.00 116 GLU A O 1
ATOM 914 N N . GLU A 1 117 ? -2.801 1.229 -10.841 1.00 90.06 117 GLU A N 1
ATOM 915 C CA . GLU A 1 117 ? -4.082 1.779 -11.296 1.00 90.06 117 GLU A CA 1
ATOM 916 C C . GLU A 1 117 ? -4.147 1.881 -12.831 1.00 90.06 117 GLU A C 1
ATOM 918 O O . GLU A 1 117 ? -5.096 1.408 -13.457 1.00 90.06 117 GLU A O 1
ATOM 923 N N . ALA A 1 118 ? -3.108 2.430 -13.471 1.00 94.19 118 ALA A N 1
ATOM 924 C CA . ALA A 1 118 ? -3.066 2.550 -14.928 1.00 94.19 118 ALA A CA 1
ATOM 925 C C . ALA A 1 118 ? -3.059 1.182 -15.642 1.00 94.19 118 ALA A C 1
ATOM 927 O O . ALA A 1 118 ? -3.658 1.035 -16.711 1.00 94.19 118 ALA A O 1
ATOM 928 N N . LEU A 1 119 ? -2.397 0.172 -15.067 1.00 93.81 119 LEU A N 1
ATOM 929 C CA . LEU A 1 119 ? -2.382 -1.197 -15.595 1.00 93.81 119 LEU A CA 1
ATOM 930 C C . LEU A 1 119 ? -3.744 -1.876 -15.433 1.00 93.81 119 LEU A C 1
ATOM 932 O O . LEU A 1 119 ? -4.220 -2.502 -16.383 1.00 93.81 119 LEU A O 1
ATOM 936 N N . LEU A 1 120 ? -4.394 -1.704 -14.278 1.00 89.88 120 LEU A N 1
ATOM 937 C CA . LEU A 1 120 ? -5.753 -2.190 -14.020 1.00 89.88 120 LEU A CA 1
ATOM 938 C C . LEU A 1 120 ? -6.754 -1.589 -15.011 1.00 89.88 120 LEU A C 1
ATOM 940 O O . LEU A 1 120 ? -7.476 -2.332 -15.674 1.00 89.88 120 LEU A O 1
ATOM 944 N N . GLN A 1 121 ? -6.737 -0.265 -15.195 1.00 90.00 121 GLN A N 1
ATOM 945 C CA . GLN A 1 121 ? -7.599 0.434 -16.158 1.00 90.00 121 GLN A CA 1
ATOM 946 C C . GLN A 1 121 ? -7.389 -0.060 -17.596 1.00 90.00 121 GLN A C 1
ATOM 948 O O . GLN A 1 121 ? -8.336 -0.150 -18.377 1.00 90.00 121 GLN A O 1
ATOM 953 N N . ALA A 1 122 ? -6.156 -0.424 -17.955 1.00 92.31 122 ALA A N 1
ATOM 954 C CA . ALA A 1 122 ? -5.835 -1.003 -19.256 1.00 92.31 122 ALA A CA 1
ATOM 955 C C . ALA A 1 122 ? -6.120 -2.514 -19.359 1.00 92.31 122 ALA A C 1
ATOM 957 O O . ALA A 1 122 ? -5.837 -3.103 -20.404 1.00 92.31 122 ALA A O 1
ATOM 958 N N . SER A 1 123 ? -6.662 -3.145 -18.307 1.00 90.75 123 SER A N 1
ATOM 959 C CA . SER A 1 123 ? -6.848 -4.600 -18.200 1.00 90.75 123 SER A CA 1
ATOM 960 C C . SER A 1 123 ? -5.558 -5.384 -18.478 1.00 90.75 123 SER A C 1
ATOM 962 O O . SER A 1 123 ? -5.575 -6.453 -19.089 1.00 90.75 123 SER A O 1
ATOM 964 N N . MET A 1 124 ? -4.419 -4.831 -18.055 1.00 92.00 124 MET A N 1
ATOM 965 C CA . MET A 1 124 ? -3.098 -5.395 -18.289 1.00 92.00 124 MET A CA 1
ATOM 966 C C . MET A 1 124 ? -2.606 -6.122 -17.031 1.00 92.00 124 MET A C 1
ATOM 968 O O . MET A 1 124 ? -2.383 -5.479 -16.003 1.00 92.00 124 MET A O 1
ATOM 972 N N . PRO A 1 125 ? -2.398 -7.451 -17.087 1.00 92.38 125 PRO A N 1
ATOM 973 C CA . PRO A 1 125 ? -1.927 -8.204 -15.934 1.00 92.38 125 PRO A CA 1
ATOM 974 C C . PRO A 1 125 ? -0.551 -7.724 -15.472 1.00 92.38 125 PRO A C 1
ATOM 976 O O . PRO A 1 125 ? 0.367 -7.536 -16.279 1.00 92.38 125 PRO A O 1
ATOM 979 N N . TYR A 1 126 ? -0.383 -7.584 -14.159 1.00 92.88 126 TYR A N 1
ATOM 980 C CA . TYR A 1 126 ? 0.878 -7.156 -13.566 1.00 92.88 126 TYR A CA 1
ATOM 981 C C . TYR A 1 126 ? 1.238 -7.968 -12.321 1.00 92.88 126 TYR A C 1
ATOM 983 O O . TYR A 1 126 ? 0.419 -8.683 -11.734 1.00 92.88 126 TYR A O 1
ATOM 991 N N . ARG A 1 127 ? 2.512 -7.890 -11.927 1.00 89.88 127 ARG A N 1
ATOM 992 C CA . ARG A 1 127 ? 3.046 -8.548 -10.736 1.00 89.88 127 ARG A CA 1
ATOM 993 C C . ARG A 1 127 ? 4.074 -7.666 -10.047 1.00 89.88 127 ARG A C 1
ATOM 995 O O . ARG A 1 127 ? 5.035 -7.226 -10.669 1.00 89.88 127 ARG A O 1
ATOM 1002 N N . ILE A 1 128 ? 3.911 -7.480 -8.741 1.00 89.69 128 ILE A N 1
ATOM 1003 C CA . ILE A 1 128 ? 4.885 -6.772 -7.907 1.00 89.69 128 ILE A CA 1
ATOM 1004 C C . ILE A 1 128 ? 5.938 -7.762 -7.418 1.00 89.69 128 ILE A C 1
ATOM 1006 O O . ILE A 1 128 ? 5.630 -8.742 -6.738 1.00 89.69 128 ILE A O 1
ATOM 1010 N N . TYR A 1 129 ? 7.199 -7.511 -7.751 1.00 82.69 129 TYR A N 1
ATOM 1011 C CA . TYR A 1 129 ? 8.316 -8.347 -7.340 1.00 82.69 129 TYR A CA 1
ATOM 1012 C C . TYR A 1 129 ? 8.852 -7.912 -5.973 1.00 82.69 129 TYR A C 1
ATOM 1014 O O . TYR A 1 129 ? 9.338 -6.792 -5.794 1.00 82.69 129 TYR A O 1
ATOM 1022 N N . GLY A 1 130 ? 8.809 -8.828 -5.002 1.00 75.12 130 GLY A N 1
ATOM 1023 C CA . GLY A 1 130 ? 9.346 -8.592 -3.658 1.00 75.12 130 GLY A CA 1
ATOM 1024 C C . GLY A 1 130 ? 8.547 -7.586 -2.821 1.00 75.12 130 GLY A C 1
ATOM 1025 O O . GLY A 1 130 ? 9.086 -7.056 -1.852 1.00 75.12 130 GLY A O 1
ATOM 1026 N N . GLY A 1 131 ? 7.286 -7.323 -3.180 1.00 77.06 131 GLY A N 1
AT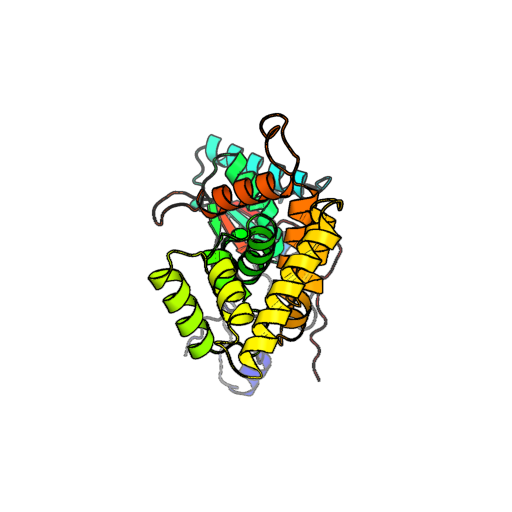OM 1027 C CA . GLY A 1 131 ? 6.395 -6.391 -2.487 1.00 77.06 131 GLY A CA 1
ATOM 1028 C C . GLY A 1 131 ? 4.937 -6.854 -2.492 1.00 77.06 131 GLY A C 1
ATOM 1029 O O . GLY A 1 131 ? 4.605 -7.879 -3.081 1.00 77.06 131 GLY A O 1
ATOM 1030 N N . MET A 1 132 ? 4.080 -6.093 -1.810 1.00 82.25 132 MET A N 1
ATOM 1031 C CA . MET A 1 132 ? 2.622 -6.274 -1.791 1.00 82.25 132 MET A CA 1
ATOM 1032 C C . MET A 1 132 ? 1.951 -5.166 -2.604 1.00 82.25 132 MET A C 1
ATOM 1034 O O . MET A 1 132 ? 2.508 -4.061 -2.702 1.00 82.25 132 MET A O 1
ATOM 1038 N N . ARG A 1 133 ? 0.745 -5.439 -3.120 1.00 84.88 133 ARG A N 1
ATOM 1039 C CA . ARG A 1 133 ? -0.098 -4.412 -3.751 1.00 84.88 133 ARG A CA 1
ATOM 1040 C C . ARG A 1 133 ? -0.354 -3.271 -2.792 1.00 84.88 133 ARG A C 1
ATOM 1042 O O . ARG A 1 133 ? -0.363 -3.482 -1.577 1.00 84.88 133 ARG A O 1
ATOM 1049 N N . PHE A 1 134 ? -0.582 -2.080 -3.329 1.00 88.44 134 PHE A N 1
ATOM 1050 C CA . PHE A 1 134 ? -0.769 -0.882 -2.517 1.00 88.44 134 PHE A CA 1
ATOM 1051 C C . PHE A 1 134 ? -1.806 -1.078 -1.392 1.00 88.44 134 PHE A C 1
ATOM 1053 O O . PHE A 1 134 ? -1.457 -0.978 -0.214 1.00 88.44 134 PHE A O 1
ATOM 1060 N N . PHE A 1 135 ? -3.031 -1.501 -1.725 1.00 90.25 135 PHE A N 1
ATOM 1061 C CA . PHE A 1 135 ? -4.113 -1.728 -0.751 1.00 90.25 135 PHE A CA 1
ATOM 1062 C C . PHE A 1 135 ? -3.927 -2.955 0.149 1.00 90.25 135 PHE A C 1
ATOM 1064 O O . PHE A 1 135 ? -4.663 -3.145 1.120 1.00 90.25 135 PHE A O 1
ATOM 1071 N N . GLU A 1 136 ? -2.932 -3.797 -0.129 1.00 89.31 136 GLU A N 1
ATOM 1072 C CA . GLU A 1 136 ? -2.634 -4.961 0.697 1.00 89.31 136 GLU A CA 1
ATOM 1073 C C . GLU A 1 136 ? -1.646 -4.682 1.826 1.00 89.31 136 GLU A C 1
ATOM 1075 O O . GLU A 1 136 ? -1.572 -5.480 2.771 1.00 89.31 136 GLU A O 1
ATOM 1080 N N . ARG A 1 137 ? -0.917 -3.563 1.740 1.00 91.62 137 ARG A N 1
ATOM 1081 C CA . ARG A 1 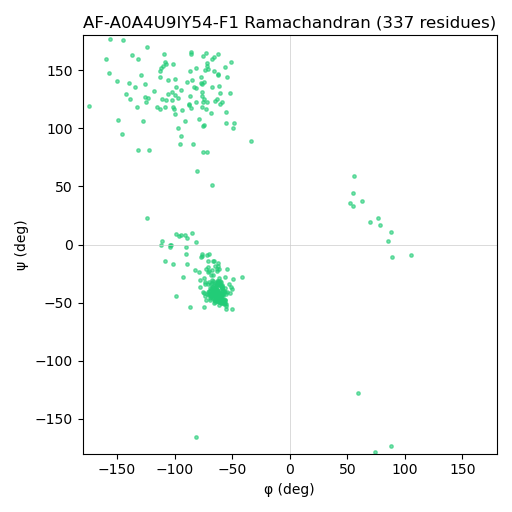137 ? 0.085 -3.147 2.722 1.00 91.62 137 ARG A CA 1
ATOM 1082 C C . ARG A 1 137 ? -0.552 -2.914 4.085 1.00 91.62 137 ARG A C 1
ATOM 1084 O O . ARG A 1 137 ? -1.701 -2.490 4.200 1.00 91.62 137 ARG A O 1
ATOM 1091 N N . GLN A 1 138 ? 0.206 -3.211 5.137 1.00 94.56 138 GLN A N 1
ATOM 1092 C CA . GLN A 1 138 ? -0.315 -3.218 6.502 1.00 94.56 138 GLN A CA 1
ATOM 1093 C C . GLN A 1 138 ? -0.830 -1.837 6.918 1.00 94.56 138 GLN A C 1
ATOM 1095 O O . GLN A 1 138 ? -1.976 -1.727 7.336 1.00 94.56 138 GLN A O 1
ATOM 1100 N N . GLU A 1 139 ? -0.012 -0.804 6.751 1.00 95.62 139 GLU A N 1
ATOM 1101 C CA . GLU A 1 139 ? -0.327 0.585 7.081 1.00 95.62 139 GLU A CA 1
ATOM 1102 C C . GLU A 1 139 ? -1.539 1.109 6.300 1.00 95.62 139 GLU A C 1
ATOM 1104 O O . GLU A 1 139 ? -2.382 1.801 6.869 1.00 95.62 139 GLU A O 1
ATOM 1109 N N . ILE A 1 140 ? -1.685 0.697 5.037 1.00 96.50 140 ILE A N 1
ATOM 1110 C CA . ILE A 1 140 ? -2.830 1.055 4.197 1.00 96.50 140 ILE A CA 1
ATOM 1111 C C . ILE A 1 140 ? -4.096 0.375 4.712 1.00 96.50 140 ILE A C 1
ATOM 1113 O O . ILE A 1 140 ? -5.105 1.039 4.932 1.00 96.50 140 ILE A O 1
ATOM 1117 N N . LYS A 1 141 ? -4.046 -0.931 4.995 1.00 96.44 141 LYS A N 1
ATOM 1118 C CA . LYS A 1 141 ? -5.181 -1.661 5.579 1.00 96.44 141 LYS A CA 1
ATOM 1119 C C . LYS A 1 141 ? -5.585 -1.120 6.950 1.00 96.44 141 LYS A C 1
ATOM 1121 O O . LYS A 1 141 ? -6.773 -1.129 7.271 1.00 96.44 141 LYS A O 1
ATOM 1126 N N . ASP A 1 142 ? -4.628 -0.670 7.758 1.00 97.88 142 ASP A N 1
ATOM 1127 C CA . ASP A 1 142 ? -4.902 -0.060 9.060 1.00 97.88 142 ASP A CA 1
ATOM 1128 C C . ASP A 1 142 ? -5.652 1.266 8.883 1.00 97.88 142 ASP A C 1
ATOM 1130 O O . ASP A 1 142 ? -6.719 1.439 9.470 1.00 97.88 142 ASP A O 1
ATOM 1134 N N . ALA A 1 143 ? -5.159 2.160 8.017 1.00 98.19 143 ALA A N 1
ATOM 1135 C CA . ALA A 1 143 ? -5.819 3.429 7.705 1.00 98.19 143 ALA A CA 1
ATOM 1136 C C . ALA A 1 143 ? -7.222 3.223 7.106 1.00 98.19 143 ALA A C 1
ATOM 1138 O O . ALA A 1 143 ? -8.196 3.804 7.588 1.00 98.19 143 ALA A O 1
ATOM 1139 N N . LEU A 1 144 ? -7.353 2.322 6.126 1.00 97.56 144 LEU A N 1
ATOM 1140 C CA . LEU A 1 144 ? -8.643 1.954 5.539 1.00 97.56 144 LEU A CA 1
ATOM 1141 C C . LEU A 1 144 ? -9.609 1.372 6.570 1.00 97.56 144 LEU A C 1
ATOM 1143 O O . LEU A 1 144 ? -10.810 1.577 6.454 1.00 97.56 144 LEU A O 1
ATOM 1147 N N . SER A 1 145 ? -9.123 0.664 7.588 1.00 98.19 145 SER A N 1
ATOM 1148 C CA . SER A 1 145 ? -9.997 0.106 8.624 1.00 98.19 145 SER A CA 1
ATOM 1149 C C . SER A 1 145 ? -10.532 1.179 9.575 1.00 98.19 145 SER A C 1
ATOM 1151 O O . SER A 1 145 ? -11.684 1.088 9.985 1.00 98.19 145 SER A O 1
ATOM 1153 N N . TYR A 1 146 ? -9.780 2.249 9.856 1.00 98.44 146 TYR A N 1
ATOM 1154 C CA . TYR A 1 146 ? -10.364 3.418 10.530 1.00 98.44 146 TYR A CA 1
ATOM 1155 C C . TYR A 1 146 ? -11.445 4.071 9.677 1.00 98.44 146 TYR A C 1
ATOM 1157 O O . TYR A 1 146 ? -12.543 4.316 10.168 1.00 98.44 146 TYR A O 1
ATOM 1165 N N . LEU A 1 147 ? -11.150 4.312 8.399 1.00 97.81 147 LEU A N 1
ATOM 1166 C CA . LEU A 1 147 ? -12.097 4.902 7.455 1.00 97.81 147 LEU A CA 1
ATOM 1167 C C . LEU A 1 147 ? -13.373 4.057 7.317 1.00 97.81 147 LEU A C 1
ATOM 1169 O O . LEU A 1 147 ? -14.475 4.597 7.372 1.00 97.81 147 LEU A O 1
ATOM 1173 N N . ARG A 1 148 ? -13.243 2.728 7.232 1.00 97.62 148 ARG A N 1
ATOM 1174 C CA . ARG A 1 148 ? -14.370 1.783 7.224 1.00 97.62 148 ARG A CA 1
ATOM 1175 C C . ARG A 1 148 ? -15.180 1.835 8.507 1.00 97.62 148 ARG A C 1
ATOM 1177 O O . ARG A 1 148 ? -16.399 1.881 8.431 1.00 97.62 148 ARG A O 1
ATOM 1184 N N . LEU A 1 149 ? -14.528 1.862 9.669 1.00 97.50 149 LEU A N 1
ATOM 1185 C CA . LEU A 1 149 ? -15.226 1.901 10.955 1.00 97.50 149 LEU A CA 1
ATOM 1186 C C . LEU A 1 149 ? -15.954 3.240 11.174 1.00 97.50 149 LEU A C 1
ATOM 1188 O O . LEU A 1 149 ? -17.050 3.269 11.734 1.00 97.50 149 LEU A O 1
ATOM 1192 N N . ILE A 1 150 ? -15.381 4.340 10.675 1.00 96.06 150 ILE A N 1
ATOM 1193 C CA . ILE A 1 150 ? -16.027 5.658 10.613 1.00 96.06 150 ILE A CA 1
ATOM 1194 C C . ILE A 1 150 ? -17.206 5.639 9.634 1.00 96.06 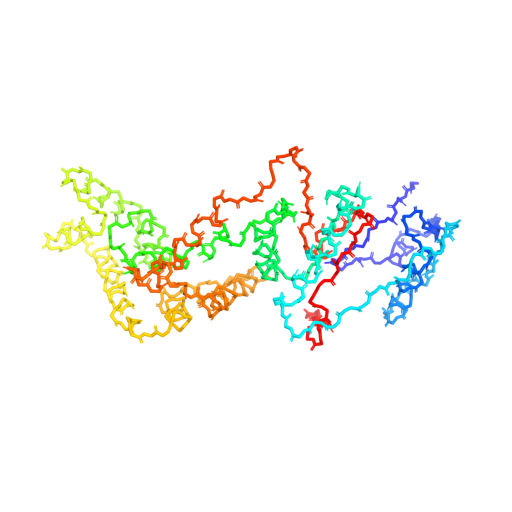150 ILE A C 1
ATOM 1196 O O . ILE A 1 150 ? -18.258 6.179 9.948 1.00 96.06 150 ILE A O 1
ATOM 1200 N N . ALA A 1 151 ? -17.095 5.000 8.472 1.00 95.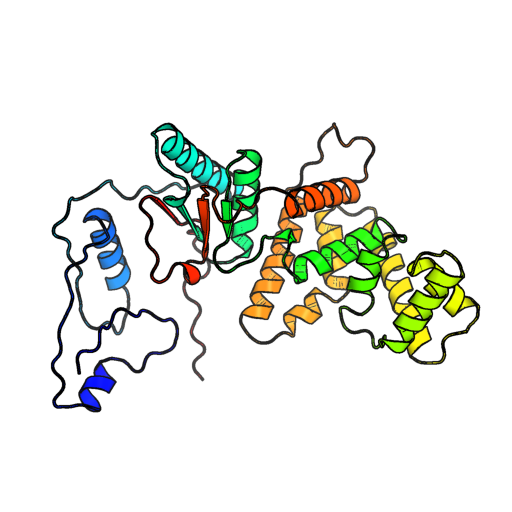00 151 ALA A N 1
ATOM 1201 C CA . ALA A 1 151 ? -18.218 4.895 7.539 1.00 95.00 151 ALA A CA 1
ATOM 1202 C C . ALA A 1 151 ? -19.324 3.951 8.056 1.00 95.00 151 ALA A C 1
ATOM 1204 O O . ALA A 1 151 ? -20.508 4.188 7.821 1.00 95.00 151 ALA A O 1
ATOM 1205 N N . ASN A 1 152 ? -18.952 2.887 8.772 1.00 95.62 152 ASN A N 1
ATOM 1206 C CA . ASN A 1 152 ? -19.848 1.834 9.234 1.00 95.62 152 ASN A CA 1
ATOM 1207 C C . ASN A 1 152 ? -19.374 1.215 10.566 1.00 95.62 152 ASN A C 1
ATOM 1209 O O . ASN A 1 152 ? -18.457 0.394 10.602 1.00 95.62 152 ASN A O 1
ATOM 1213 N N . ARG A 1 153 ? -20.080 1.520 11.665 1.00 96.69 153 ARG A N 1
ATOM 1214 C CA . ARG A 1 153 ? -19.793 0.970 13.010 1.00 96.69 153 ARG A CA 1
ATOM 1215 C C . ARG A 1 153 ? -20.041 -0.538 13.128 1.00 96.69 153 ARG A C 1
ATOM 1217 O O . ARG A 1 153 ? -19.617 -1.144 14.105 1.00 96.69 153 ARG A O 1
ATOM 1224 N N . ASN A 1 154 ? -20.734 -1.141 12.166 1.00 96.62 154 ASN A N 1
ATOM 1225 C CA . ASN A 1 154 ? -21.047 -2.570 12.170 1.00 96.62 154 ASN A CA 1
ATOM 1226 C C . ASN A 1 154 ? -19.961 -3.420 11.490 1.00 96.62 154 ASN A C 1
ATOM 1228 O O . ASN A 1 154 ? -20.144 -4.620 11.308 1.00 96.62 154 ASN A O 1
ATOM 1232 N N . ASP A 1 155 ? -18.846 -2.810 11.086 1.00 97.50 155 ASP A N 1
ATOM 1233 C CA . ASP A 1 155 ? -17.728 -3.503 10.458 1.00 97.50 155 ASP A CA 1
ATOM 1234 C C . ASP A 1 155 ? -16.790 -4.128 11.504 1.00 97.50 155 ASP A C 1
ATOM 1236 O O . ASP A 1 155 ? -15.788 -3.540 11.920 1.00 97.50 155 ASP A O 1
ATOM 1240 N N . ASP A 1 156 ? -17.120 -5.347 11.931 1.00 97.62 156 ASP A N 1
ATOM 1241 C CA . ASP A 1 156 ? -16.359 -6.079 12.950 1.00 97.62 156 ASP A CA 1
ATOM 1242 C C . ASP A 1 156 ? -14.916 -6.382 12.517 1.00 97.62 156 ASP A C 1
ATOM 1244 O O . ASP A 1 156 ? -14.002 -6.385 13.344 1.00 97.62 156 ASP A O 1
ATOM 1248 N N . ALA A 1 157 ? -14.681 -6.589 11.218 1.00 96.25 157 ALA A N 1
ATOM 1249 C CA . ALA A 1 157 ? -13.341 -6.840 10.693 1.00 96.25 157 ALA A CA 1
ATOM 1250 C C . ALA A 1 157 ? -12.460 -5.586 10.786 1.00 96.25 157 ALA A C 1
ATOM 1252 O O . ALA A 1 157 ? -11.293 -5.674 11.179 1.00 96.25 157 ALA A O 1
ATOM 1253 N N . ALA A 1 158 ? -13.018 -4.419 10.454 1.00 97.38 158 ALA A N 1
ATOM 1254 C CA . ALA A 1 158 ? -12.340 -3.143 10.633 1.00 97.38 158 ALA A CA 1
ATOM 1255 C C . ALA A 1 158 ? -12.100 -2.844 12.122 1.00 97.38 158 ALA A C 1
ATOM 1257 O O . ALA A 1 158 ? -10.988 -2.464 12.492 1.00 97.38 158 ALA A O 1
ATOM 1258 N N . PHE A 1 159 ? -13.103 -3.088 12.976 1.00 98.25 159 PHE A N 1
ATOM 1259 C CA . PHE A 1 159 ? -13.002 -2.929 14.428 1.00 98.25 159 PHE A CA 1
ATOM 1260 C C . PHE A 1 159 ? -11.847 -3.746 15.017 1.00 98.25 159 PHE A C 1
ATOM 1262 O O . PHE A 1 159 ? -10.964 -3.177 15.661 1.00 98.25 159 PHE A O 1
ATOM 1269 N N . GLU A 1 160 ? -11.814 -5.060 14.768 1.00 96.75 160 GLU A N 1
ATOM 1270 C CA . GLU A 1 160 ? -10.769 -5.965 15.276 1.00 96.75 160 GLU A CA 1
ATOM 1271 C C . GLU A 1 160 ? -9.369 -5.510 14.872 1.00 96.75 160 GLU A C 1
ATOM 1273 O O . GLU A 1 160 ? -8.425 -5.601 15.657 1.00 96.75 160 GLU A O 1
ATOM 1278 N N . ARG A 1 161 ? -9.232 -4.983 13.652 1.00 96.94 161 ARG A N 1
ATOM 1279 C CA . ARG A 1 161 ? -7.940 -4.536 13.145 1.00 96.94 161 ARG A CA 1
ATOM 1280 C C . ARG A 1 161 ? -7.409 -3.314 13.891 1.00 96.94 161 ARG A C 1
ATOM 1282 O O . ARG A 1 161 ? -6.210 -3.238 14.136 1.00 96.94 161 ARG A O 1
ATOM 1289 N N . VAL A 1 162 ? -8.271 -2.352 14.224 1.00 97.56 162 VAL A N 1
ATOM 1290 C CA . VAL A 1 162 ? -7.823 -1.024 14.687 1.00 97.56 162 VAL A CA 1
ATOM 1291 C C . VAL A 1 162 ? -8.049 -0.755 16.168 1.00 97.56 162 VAL A C 1
ATOM 1293 O O . VAL A 1 162 ? -7.418 0.153 16.714 1.00 97.56 162 VAL A O 1
ATOM 1296 N N . VAL A 1 163 ? -8.863 -1.565 16.855 1.00 97.31 163 VAL A N 1
ATOM 1297 C CA . VAL A 1 163 ? -9.181 -1.395 18.285 1.00 97.31 163 VAL A CA 1
ATOM 1298 C C . VAL A 1 163 ? -7.929 -1.253 19.154 1.00 97.31 163 VAL A C 1
ATOM 1300 O O . VAL A 1 163 ? -7.889 -0.424 20.063 1.00 97.31 163 VAL A O 1
ATOM 1303 N N . ASN A 1 164 ? -6.857 -1.980 18.830 1.00 96.19 164 ASN A N 1
ATOM 1304 C CA . ASN A 1 164 ? -5.585 -1.923 19.550 1.00 96.19 164 ASN A CA 1
ATOM 1305 C C . ASN A 1 164 ? -4.382 -1.581 18.648 1.00 96.19 164 ASN A C 1
ATOM 1307 O O . ASN A 1 164 ? -3.243 -1.873 19.017 1.00 96.19 164 ASN A O 1
ATOM 1311 N N . THR A 1 165 ? -4.626 -0.938 17.500 1.00 96.25 165 THR A N 1
ATOM 1312 C CA . THR A 1 165 ? -3.584 -0.445 16.584 1.00 96.25 165 THR A CA 1
ATOM 1313 C C . THR A 1 165 ? -3.821 1.035 16.270 1.00 96.25 165 THR A C 1
ATOM 1315 O O . THR A 1 165 ? -4.754 1.340 15.526 1.00 96.25 165 THR A O 1
ATOM 1318 N N . PRO A 1 166 ? -3.031 1.980 16.820 1.00 96.50 166 PRO A N 1
ATOM 1319 C CA . PRO A 1 166 ? -1.906 1.796 17.749 1.00 96.50 166 PRO A CA 1
ATOM 1320 C C . PRO A 1 166 ? -2.284 1.171 19.098 1.00 96.50 166 PRO A C 1
ATOM 1322 O O . PRO A 1 166 ? -3.453 1.150 19.477 1.00 96.50 166 PRO A O 1
ATOM 1325 N N . THR A 1 167 ? -1.296 0.676 19.850 1.00 94.62 167 THR A N 1
ATOM 1326 C CA . THR A 1 167 ? -1.538 -0.012 21.129 1.00 94.62 167 THR A CA 1
ATOM 1327 C C . THR A 1 167 ? -2.226 0.898 22.144 1.00 94.62 167 THR A C 1
ATOM 1329 O O . THR A 1 167 ? -1.668 1.917 22.551 1.00 94.62 167 THR A O 1
ATOM 1332 N N . ARG A 1 168 ? -3.413 0.495 22.613 1.00 94.25 168 ARG A N 1
ATOM 1333 C CA . ARG A 1 168 ? -4.249 1.245 23.574 1.00 94.25 168 ARG A CA 1
ATOM 1334 C C . ARG A 1 168 ? -4.343 0.594 24.950 1.00 94.25 168 ARG A C 1
ATOM 1336 O O . ARG A 1 168 ? -5.043 1.094 25.830 1.00 94.25 168 ARG A O 1
ATOM 1343 N N . GLY A 1 169 ? -3.634 -0.514 25.151 1.00 91.12 169 GLY A N 1
ATOM 1344 C CA . GLY A 1 169 ? -3.704 -1.296 26.385 1.00 91.12 169 GLY A CA 1
ATOM 1345 C C . GLY A 1 169 ? -4.966 -2.158 26.478 1.00 91.12 169 GLY A C 1
ATOM 1346 O O . GLY A 1 169 ? -5.376 -2.517 27.582 1.00 91.12 169 GLY A O 1
ATOM 1347 N N . ILE A 1 170 ? -5.581 -2.485 25.337 1.00 93.44 170 ILE A N 1
ATOM 1348 C CA . ILE A 1 170 ? -6.692 -3.434 25.243 1.00 93.44 170 ILE A CA 1
ATOM 1349 C C . ILE A 1 170 ? -6.079 -4.816 24.998 1.00 93.44 170 ILE A C 1
ATOM 1351 O O . ILE A 1 170 ? -5.531 -5.075 23.933 1.00 93.44 170 ILE A O 1
ATOM 1355 N N . GLY A 1 171 ? -6.083 -5.672 26.021 1.00 91.44 171 GLY A N 1
ATOM 1356 C CA . GLY A 1 171 ? -5.494 -7.014 25.940 1.00 91.44 171 GLY A CA 1
ATOM 1357 C C . GLY A 1 171 ? -6.455 -8.064 25.379 1.00 91.44 171 GLY A C 1
ATOM 1358 O O . GLY A 1 171 ? -7.671 -7.872 25.414 1.00 91.44 171 GLY A O 1
ATOM 1359 N N . ASP A 1 172 ? -5.908 -9.210 24.963 1.00 92.81 172 ASP A N 1
ATOM 1360 C CA . ASP A 1 172 ? -6.667 -10.305 24.332 1.00 92.81 172 ASP A CA 1
ATOM 1361 C C . ASP A 1 172 ? -7.854 -10.778 25.174 1.00 92.81 172 ASP A C 1
ATOM 1363 O O . ASP A 1 172 ? -8.950 -10.932 24.655 1.00 92.81 172 ASP A O 1
ATOM 1367 N N . ARG A 1 173 ? -7.689 -10.889 26.501 1.00 92.88 173 ARG A N 1
ATOM 1368 C CA . ARG A 1 173 ? -8.790 -11.273 27.405 1.00 92.88 173 ARG A CA 1
ATOM 1369 C C . ARG A 1 173 ? -9.977 -10.313 27.341 1.00 92.88 173 ARG A C 1
ATOM 1371 O O . ARG A 1 173 ? -11.115 -10.748 27.466 1.00 92.88 173 ARG A O 1
ATOM 1378 N N . THR A 1 174 ? -9.724 -9.013 27.184 1.00 94.25 174 THR A N 1
ATOM 1379 C CA . THR A 1 174 ? -10.795 -8.018 27.044 1.00 94.25 174 THR A CA 1
ATOM 1380 C C . THR A 1 174 ? -11.510 -8.210 25.713 1.00 94.25 174 THR A C 1
ATOM 1382 O O . THR A 1 174 ? -12.737 -8.213 25.685 1.00 94.25 174 THR A O 1
ATOM 1385 N N . LEU A 1 175 ? -10.757 -8.416 24.628 1.00 95.12 175 LEU A N 1
ATOM 1386 C CA . LEU A 1 175 ? -11.333 -8.683 23.309 1.00 95.12 175 LEU A CA 1
ATOM 1387 C C . LEU A 1 175 ? -12.121 -9.995 23.291 1.00 95.12 175 LEU A C 1
ATOM 1389 O O . LEU A 1 175 ? -13.193 -10.039 22.706 1.00 95.12 175 LEU A O 1
ATOM 1393 N N . ASP A 1 176 ? -11.671 -11.031 23.995 1.00 96.44 176 ASP A N 1
ATOM 1394 C CA . ASP A 1 176 ? -12.404 -12.294 24.108 1.00 96.44 176 ASP A CA 1
ATOM 1395 C C . ASP A 1 176 ? -13.753 -12.121 24.809 1.00 96.44 176 ASP A C 1
ATOM 1397 O O . ASP A 1 176 ? -14.745 -12.694 24.365 1.00 96.44 176 ASP A O 1
ATOM 1401 N N . VAL A 1 177 ? -13.825 -11.282 25.849 1.00 96.31 177 VAL A N 1
ATOM 1402 C CA . VAL A 1 177 ? -15.099 -10.931 26.499 1.00 96.31 177 VAL A CA 1
ATOM 1403 C C . VAL A 1 177 ? -16.016 -10.170 25.538 1.00 96.31 177 VAL A C 1
ATOM 1405 O O . VAL A 1 177 ? -17.207 -10.478 25.467 1.00 96.31 177 VAL A O 1
ATOM 1408 N N . VAL A 1 178 ? -15.480 -9.220 24.764 1.00 96.81 178 VAL A N 1
ATOM 1409 C CA . VAL A 1 178 ? -16.248 -8.487 23.739 1.00 96.81 178 VAL A CA 1
ATOM 1410 C C . VAL A 1 178 ? -16.776 -9.446 22.669 1.00 96.81 178 VAL A C 1
ATOM 1412 O O . VAL A 1 178 ? -17.974 -9.446 22.397 1.00 96.81 178 VAL A O 1
ATOM 1415 N N . ARG A 1 179 ? -15.920 -10.316 22.118 1.00 97.62 179 ARG A N 1
ATOM 1416 C CA . ARG A 1 179 ? -16.284 -11.337 21.119 1.00 97.62 179 ARG A CA 1
ATOM 1417 C C . ARG A 1 179 ? -17.340 -12.295 21.650 1.00 97.62 179 ARG A C 1
ATOM 1419 O O . ARG A 1 179 ? -18.274 -12.640 20.935 1.00 97.62 179 ARG A O 1
ATOM 1426 N N . GLN A 1 180 ? -17.195 -12.737 22.897 1.00 97.44 180 GLN A N 1
ATOM 1427 C CA . GLN A 1 180 ? -18.156 -13.636 23.522 1.00 97.44 180 GLN A CA 1
ATOM 1428 C C . GLN A 1 180 ? -19.513 -12.953 23.694 1.00 97.44 180 GLN A C 1
ATOM 1430 O O . GLN A 1 180 ? -20.527 -13.520 23.309 1.00 97.44 180 GLN A O 1
ATOM 1435 N N . THR A 1 181 ? -19.522 -11.705 24.163 1.00 97.12 181 THR A N 1
ATOM 1436 C CA . THR A 1 181 ? -20.749 -10.909 24.315 1.00 97.12 181 THR A CA 1
ATOM 1437 C C . THR A 1 181 ? -21.429 -10.658 22.970 1.00 97.12 181 THR A C 1
ATOM 1439 O O . THR A 1 181 ? -22.639 -10.829 22.857 1.00 97.12 181 THR A O 1
ATOM 1442 N N . SER A 1 182 ? -20.651 -10.315 21.939 1.00 97.19 182 SER A N 1
ATOM 1443 C CA . SER A 1 182 ? -21.130 -10.164 20.560 1.00 97.19 182 SER A CA 1
ATOM 1444 C C . SER A 1 182 ? -21.813 -11.441 20.059 1.00 97.19 182 SER A C 1
ATOM 1446 O O . SER A 1 182 ? -22.946 -11.375 19.584 1.00 97.19 182 SER A O 1
ATOM 1448 N N . ARG A 1 183 ? -21.192 -12.615 20.248 1.00 97.38 183 ARG A N 1
ATOM 1449 C CA . ARG A 1 183 ? -21.781 -13.909 19.860 1.00 97.38 183 ARG A CA 1
ATOM 1450 C C . ARG A 1 183 ? -23.038 -14.256 20.653 1.00 97.38 183 ARG A C 1
ATOM 1452 O O . ARG A 1 183 ? -24.038 -14.638 20.052 1.00 97.38 183 ARG A O 1
ATOM 1459 N N . ASP A 1 184 ? -22.992 -14.120 21.975 1.00 97.19 184 ASP A N 1
ATOM 1460 C CA . ASP A 1 184 ? -24.085 -14.529 22.865 1.00 97.19 184 ASP A CA 1
ATOM 1461 C C . ASP A 1 184 ? -25.332 -13.659 22.682 1.00 97.19 184 ASP A C 1
ATOM 1463 O O . ASP A 1 184 ? -26.455 -14.148 22.808 1.00 97.19 184 ASP A O 1
ATOM 1467 N N . ARG A 1 185 ? -25.140 -12.373 22.366 1.00 96.81 185 ARG A N 1
ATOM 1468 C CA . ARG A 1 185 ? -26.222 -11.389 22.218 1.00 96.81 185 ARG A CA 1
AT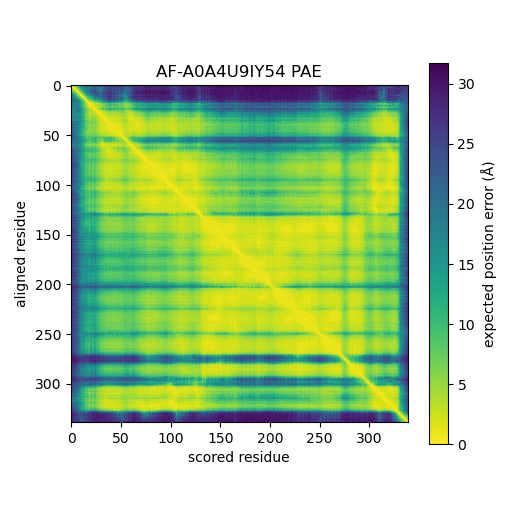OM 1469 C C . ARG A 1 185 ? -26.558 -11.054 20.765 1.00 96.81 185 ARG A C 1
ATOM 1471 O O . ARG A 1 185 ? -27.467 -10.266 20.536 1.00 96.81 185 ARG A O 1
ATOM 1478 N N . GLN A 1 186 ? -25.858 -11.653 19.798 1.00 96.44 186 GLN A N 1
ATOM 1479 C CA . GLN A 1 186 ? -26.002 -11.376 18.361 1.00 96.44 186 GLN A CA 1
ATOM 1480 C C . GLN A 1 186 ? -25.821 -9.888 18.015 1.00 96.44 186 GLN A C 1
ATOM 1482 O O . GLN A 1 186 ? -26.579 -9.309 17.239 1.00 96.44 186 GLN A O 1
ATOM 1487 N N . LEU A 1 187 ? -24.802 -9.275 18.611 1.00 97.50 187 LEU A N 1
ATOM 1488 C CA . LEU A 1 187 ? -24.446 -7.871 18.421 1.00 97.50 187 LEU A CA 1
ATOM 1489 C C . LEU A 1 187 ? -23.160 -7.749 17.613 1.00 97.50 187 LEU A C 1
ATOM 1491 O O . LEU A 1 187 ? -22.315 -8.645 17.647 1.00 97.50 187 LEU A O 1
ATOM 1495 N N . THR A 1 188 ? -22.958 -6.603 16.971 1.00 97.88 188 THR A N 1
ATOM 1496 C CA . THR A 1 188 ? -21.636 -6.247 16.431 1.00 97.88 188 THR A CA 1
ATOM 1497 C C . THR A 1 188 ? -20.651 -6.000 17.574 1.00 97.88 188 THR A C 1
ATOM 1499 O O . THR A 1 188 ? -21.051 -5.709 18.707 1.00 97.88 188 THR A O 1
ATOM 1502 N N . LEU A 1 189 ? -19.348 -6.081 17.314 1.00 97.88 189 LEU A N 1
ATOM 1503 C CA . LEU A 1 189 ? -18.314 -5.824 18.322 1.00 97.88 189 LEU A CA 1
ATOM 1504 C C . LEU A 1 189 ? -18.426 -4.407 18.887 1.00 97.88 189 LEU A C 1
ATOM 1506 O O . LEU A 1 189 ? -18.282 -4.210 20.095 1.00 97.88 189 LEU A O 1
ATOM 1510 N N . TRP A 1 190 ? -18.762 -3.430 18.042 1.00 98.06 190 TRP A N 1
ATOM 1511 C CA . TRP A 1 190 ? -19.032 -2.059 18.470 1.00 98.06 190 TRP A CA 1
ATOM 1512 C C . TRP A 1 190 ? -20.192 -1.983 19.473 1.00 98.06 190 TRP A C 1
ATOM 1514 O O . TRP A 1 190 ? -20.067 -1.380 20.542 1.00 98.06 190 TRP A O 1
ATOM 1524 N N . GLN A 1 191 ? -21.321 -2.621 19.153 1.00 97.94 191 GLN A N 1
ATOM 1525 C CA . GLN A 1 191 ? -22.499 -2.667 20.021 1.00 97.94 191 GLN A CA 1
ATOM 1526 C C . GLN A 1 191 ? -22.205 -3.407 21.333 1.00 97.94 191 GLN A C 1
ATOM 1528 O O . GLN A 1 191 ? -22.522 -2.894 22.406 1.00 97.94 191 GLN A O 1
ATOM 1533 N N . ALA A 1 192 ? -21.516 -4.549 21.267 1.00 97.56 192 ALA A N 1
ATOM 1534 C CA . ALA A 1 192 ? -21.102 -5.314 22.439 1.00 97.56 192 ALA A CA 1
ATOM 1535 C C . ALA A 1 192 ? -20.208 -4.487 23.378 1.00 97.56 192 ALA A C 1
ATOM 1537 O O . ALA A 1 192 ? -20.380 -4.530 24.596 1.00 97.56 192 ALA A O 1
ATOM 1538 N N . CYS A 1 193 ? -19.293 -3.676 22.834 1.00 96.75 193 CYS A N 1
ATOM 1539 C CA . CYS A 1 193 ? -18.489 -2.754 23.636 1.00 96.75 193 CYS A CA 1
ATOM 1540 C C . CYS A 1 193 ? -19.358 -1.737 24.384 1.00 96.75 193 CYS A C 1
ATOM 1542 O O . CYS A 1 193 ? -19.150 -1.519 25.578 1.00 96.75 193 CYS A O 1
ATOM 1544 N N . ARG A 1 194 ? -20.341 -1.133 23.703 1.00 96.50 194 ARG A N 1
ATOM 1545 C CA . ARG A 1 194 ? -21.260 -0.167 24.324 1.00 96.50 194 ARG A CA 1
ATOM 1546 C C . ARG A 1 194 ? -22.061 -0.792 25.463 1.00 96.50 194 ARG A C 1
ATOM 1548 O O . ARG A 1 194 ? -22.151 -0.182 26.527 1.00 96.50 194 ARG A O 1
ATOM 1555 N N . GLU A 1 195 ? -22.587 -2.000 25.273 1.00 96.19 195 GLU A N 1
ATOM 1556 C CA . GLU A 1 195 ? -23.326 -2.706 26.324 1.00 96.19 195 GLU A CA 1
ATOM 1557 C C . GLU A 1 195 ? -22.436 -3.054 27.519 1.00 96.19 195 GLU A C 1
ATOM 1559 O O . GLU A 1 195 ? -22.783 -2.737 28.656 1.00 96.19 195 GLU A O 1
ATOM 1564 N N . LEU A 1 196 ? -21.248 -3.618 27.279 1.00 95.31 196 LEU A N 1
ATOM 1565 C CA . LEU A 1 196 ? -20.303 -3.970 28.344 1.00 95.31 196 LEU A CA 1
ATOM 1566 C C . LEU A 1 196 ? -19.883 -2.757 29.186 1.00 95.31 196 LEU A C 1
ATOM 1568 O O . LEU A 1 196 ? -19.685 -2.878 30.400 1.00 95.31 196 LEU A O 1
ATOM 1572 N N . LEU A 1 197 ? -19.742 -1.589 28.554 1.00 95.12 197 LEU A N 1
ATOM 1573 C CA . LEU A 1 197 ? -19.431 -0.331 29.231 1.00 95.12 197 LEU A CA 1
ATOM 1574 C C . LEU A 1 197 ? -20.627 0.192 30.035 1.00 95.12 197 LEU A C 1
ATOM 1576 O O . LEU A 1 197 ? -20.454 0.597 31.186 1.00 95.12 197 LEU A O 1
ATOM 1580 N N . GLN A 1 198 ? -21.837 0.129 29.474 1.00 94.19 198 GLN A N 1
ATOM 1581 C CA . GLN A 1 198 ? -23.070 0.542 30.150 1.00 94.19 198 GLN A CA 1
ATOM 1582 C C . GLN A 1 198 ? -23.378 -0.333 31.376 1.00 94.19 198 GLN A C 1
ATOM 1584 O O . GLN A 1 198 ? -23.742 0.183 32.434 1.00 94.19 198 GLN A O 1
ATOM 1589 N N . GLU A 1 199 ? -23.178 -1.644 31.258 1.00 93.88 199 GLU A N 1
ATOM 1590 C CA . GLU A 1 199 ? -23.367 -2.625 32.333 1.00 93.88 199 GLU A CA 1
ATOM 1591 C C . GLU A 1 199 ? -22.232 -2.617 33.362 1.00 93.88 199 GLU A C 1
ATOM 1593 O O . GLU A 1 199 ? -22.342 -3.255 34.409 1.00 93.88 199 GLU A O 1
ATOM 1598 N N . LYS A 1 200 ? -21.136 -1.896 33.086 1.00 91.56 200 LYS A N 1
ATOM 1599 C CA . LYS A 1 200 ? -19.904 -1.907 33.892 1.00 91.56 200 LYS A CA 1
ATOM 1600 C C . LYS A 1 200 ? -19.341 -3.324 34.082 1.00 91.56 200 LYS A C 1
ATOM 1602 O O . LYS A 1 200 ? -18.745 -3.630 35.113 1.00 91.56 200 LYS A O 1
ATOM 1607 N N . ALA A 1 201 ? -19.512 -4.178 33.073 1.00 88.06 201 ALA A N 1
ATOM 1608 C CA . ALA A 1 201 ? -19.047 -5.564 33.075 1.00 88.06 201 ALA A CA 1
ATOM 1609 C C . ALA A 1 201 ? -17.516 -5.675 32.926 1.00 88.06 201 ALA A C 1
ATOM 1611 O O . ALA A 1 201 ? -16.913 -6.675 33.314 1.00 88.06 201 ALA A O 1
ATOM 1612 N N . LEU A 1 202 ? -16.871 -4.632 32.392 1.00 88.00 202 LEU A N 1
ATOM 1613 C CA . LEU A 1 202 ? -15.416 -4.509 32.311 1.00 88.00 202 LEU A CA 1
ATOM 1614 C C . LEU A 1 202 ? -14.886 -3.630 33.453 1.00 88.00 202 LEU A C 1
ATOM 1616 O O . LEU A 1 202 ? -15.414 -2.554 33.726 1.00 88.00 202 LEU A O 1
ATOM 1620 N N . ALA A 1 203 ? -13.800 -4.058 34.100 1.00 84.12 203 ALA A N 1
ATOM 1621 C CA . ALA A 1 203 ? -13.219 -3.344 35.236 1.00 84.12 203 ALA A CA 1
ATOM 1622 C C . ALA A 1 203 ? -12.002 -2.480 34.855 1.00 84.12 203 ALA A C 1
ATOM 1624 O O . ALA A 1 203 ? -11.129 -2.880 34.077 1.00 84.12 203 ALA A O 1
ATOM 1625 N N . GLY A 1 204 ? -11.897 -1.310 35.493 1.00 86.62 204 GLY A N 1
ATOM 1626 C CA . GLY A 1 204 ? -10.674 -0.507 35.560 1.00 86.62 204 GLY A CA 1
ATOM 1627 C C . GLY A 1 204 ? -10.121 -0.074 34.199 1.00 86.62 204 GLY A C 1
ATOM 1628 O O . GLY A 1 204 ? -10.825 0.514 33.382 1.00 86.62 204 GLY A O 1
ATOM 1629 N N . ARG A 1 205 ? -8.829 -0.348 33.962 1.00 89.50 205 ARG A N 1
ATOM 1630 C CA . ARG A 1 205 ? -8.089 0.162 32.792 1.00 89.50 205 ARG A CA 1
ATOM 1631 C C . ARG A 1 205 ? -8.656 -0.312 31.453 1.00 89.50 205 ARG A C 1
ATOM 1633 O O . ARG A 1 205 ? -8.598 0.449 30.494 1.00 89.50 205 ARG A O 1
ATOM 1640 N N . ALA A 1 206 ? -9.187 -1.536 31.393 1.00 90.00 206 ALA A N 1
ATOM 1641 C CA . ALA A 1 206 ? -9.734 -2.111 30.165 1.00 90.00 206 ALA A CA 1
ATOM 1642 C C . ALA A 1 206 ? -10.990 -1.358 29.703 1.00 90.00 206 ALA A C 1
ATOM 1644 O O . ALA A 1 206 ? -11.068 -0.964 28.542 1.00 90.00 206 ALA A O 1
ATOM 1645 N N . ALA A 1 207 ? -11.918 -1.080 30.626 1.00 94.00 207 ALA A N 1
ATOM 1646 C CA . ALA A 1 207 ? -13.111 -0.284 30.344 1.00 94.00 207 ALA A CA 1
ATOM 1647 C C . ALA A 1 207 ? -12.742 1.132 29.883 1.00 94.00 207 ALA A C 1
ATOM 1649 O O . ALA A 1 207 ? -13.231 1.595 28.860 1.00 94.00 207 ALA A O 1
ATOM 1650 N N . SER A 1 208 ? -11.813 1.801 30.578 1.00 95.38 208 SER A N 1
ATOM 1651 C CA . SER A 1 208 ? -11.375 3.144 30.181 1.00 95.38 208 SER A CA 1
ATOM 1652 C C . SER A 1 208 ? -10.676 3.172 28.818 1.00 95.38 208 SER A C 1
ATOM 1654 O O . SER A 1 208 ? -10.822 4.144 28.087 1.00 95.38 208 SER A O 1
ATOM 1656 N N . ALA A 1 209 ? -9.894 2.145 28.471 1.00 95.94 209 ALA A N 1
ATOM 1657 C CA . ALA A 1 209 ? -9.237 2.066 27.167 1.00 95.94 209 ALA A CA 1
ATOM 1658 C C . ALA A 1 209 ? -10.245 1.869 26.029 1.00 95.94 209 ALA A C 1
ATOM 1660 O O . ALA A 1 209 ? -10.145 2.548 25.011 1.00 95.94 209 ALA A O 1
ATOM 1661 N N . LEU A 1 210 ? -11.233 0.994 26.235 1.00 96.00 210 LEU A N 1
ATOM 1662 C CA . LEU A 1 210 ? -12.299 0.746 25.271 1.00 96.00 210 LEU A CA 1
ATOM 1663 C C . LEU A 1 210 ? -13.201 1.974 25.095 1.00 96.00 210 LEU A C 1
ATOM 1665 O O . LEU A 1 210 ? -13.464 2.371 23.967 1.00 96.00 210 LEU A O 1
ATOM 1669 N N . GLN A 1 211 ? -13.585 2.630 26.194 1.00 97.06 211 GLN A N 1
ATOM 1670 C CA . GLN A 1 211 ? -14.350 3.878 26.167 1.00 97.06 211 GLN A CA 1
ATOM 1671 C C . GLN A 1 211 ? -13.633 4.958 25.343 1.00 97.06 211 GLN A C 1
ATOM 1673 O O . GLN A 1 211 ? -14.226 5.509 24.422 1.00 97.06 211 GLN A O 1
ATOM 1678 N N . ARG A 1 212 ? -12.337 5.197 25.604 1.00 97.50 212 ARG A N 1
ATOM 1679 C CA . ARG A 1 212 ? -11.538 6.166 24.832 1.00 97.50 212 ARG A CA 1
ATOM 1680 C C . ARG A 1 212 ? -11.444 5.813 23.350 1.00 97.50 212 ARG A C 1
ATOM 1682 O O . ARG A 1 212 ? -11.369 6.709 22.520 1.00 97.50 212 ARG A O 1
ATOM 1689 N N . PHE A 1 213 ? -11.401 4.525 23.011 1.00 98.00 213 PHE A N 1
ATOM 1690 C CA . PHE A 1 213 ? -11.390 4.097 21.615 1.00 98.00 213 PHE A CA 1
ATOM 1691 C C . PHE A 1 213 ? -12.726 4.393 20.920 1.00 98.00 213 PHE A C 1
ATOM 1693 O O . PHE A 1 213 ? -12.718 4.944 19.824 1.00 98.00 213 PHE A O 1
ATOM 1700 N N . LEU A 1 214 ? -13.863 4.094 21.560 1.00 97.94 214 LEU A N 1
ATOM 1701 C CA . LEU A 1 214 ? -15.175 4.435 21.001 1.00 97.94 214 LEU A CA 1
ATOM 1702 C C . LEU A 1 214 ? -15.334 5.955 20.839 1.00 97.94 214 LEU A C 1
ATOM 1704 O O . LEU A 1 214 ? -15.758 6.414 19.784 1.00 97.94 214 LEU A O 1
ATOM 1708 N N . GLU A 1 215 ? -14.930 6.732 21.848 1.00 98.06 215 GLU A N 1
ATOM 1709 C CA . GLU A 1 215 ? -14.935 8.201 21.800 1.00 98.06 215 GLU A CA 1
ATOM 1710 C C . GLU A 1 215 ? -14.062 8.746 20.667 1.00 98.06 215 GLU A C 1
ATOM 1712 O O . GLU A 1 215 ? -14.485 9.660 19.968 1.00 98.06 215 GLU A O 1
ATOM 1717 N N . LEU A 1 216 ? -12.879 8.164 20.443 1.00 98.12 216 LEU A N 1
ATOM 1718 C CA . LEU A 1 216 ? -11.999 8.532 19.334 1.00 98.12 216 LEU A CA 1
ATOM 1719 C C . LEU A 1 216 ? -12.687 8.333 17.980 1.00 98.12 216 LEU A C 1
ATOM 1721 O O . LEU A 1 216 ? -12.647 9.228 17.145 1.00 98.12 216 LEU A O 1
ATOM 1725 N N . ILE A 1 217 ? -13.307 7.175 17.744 1.00 98.25 217 ILE A N 1
ATOM 1726 C CA . ILE A 1 217 ? -13.959 6.893 16.458 1.00 98.25 217 ILE A CA 1
ATOM 1727 C C . ILE A 1 217 ? -15.162 7.816 16.234 1.00 98.25 217 ILE A C 1
ATOM 1729 O O . ILE A 1 217 ? -15.340 8.318 15.125 1.00 98.25 217 ILE A O 1
ATOM 1733 N N . GLU A 1 218 ? -15.959 8.083 17.271 1.00 98.00 218 GLU A N 1
ATOM 1734 C CA . GLU A 1 218 ? -17.070 9.039 17.176 1.00 98.00 218 GLU A CA 1
ATOM 1735 C C . GLU A 1 218 ? -16.572 10.468 16.918 1.00 98.00 218 GLU A C 1
ATOM 1737 O O . GLU A 1 218 ? -17.126 11.159 16.062 1.00 98.00 218 GLU A O 1
ATOM 1742 N N . ALA A 1 219 ? -15.498 10.895 17.591 1.00 98.00 219 ALA A N 1
ATOM 1743 C CA . ALA A 1 219 ? -14.879 12.199 17.367 1.00 98.00 219 ALA A CA 1
ATOM 1744 C C . ALA A 1 219 ? -14.343 12.328 15.936 1.00 98.00 219 ALA A C 1
ATOM 1746 O O . ALA A 1 219 ? -14.684 13.284 15.248 1.00 98.00 219 ALA A O 1
ATOM 1747 N N . LEU A 1 220 ? -13.595 11.334 15.442 1.00 97.62 220 LEU A N 1
ATOM 1748 C CA . LEU A 1 220 ? -13.100 11.314 14.062 1.00 97.62 220 LEU A CA 1
ATOM 1749 C C . LEU A 1 220 ? -14.243 11.394 13.048 1.00 97.62 220 LEU A C 1
ATOM 1751 O O . LEU A 1 220 ? -14.159 12.153 12.085 1.00 97.62 220 LEU A O 1
ATOM 1755 N N . ALA A 1 221 ? -15.318 10.634 13.260 1.00 96.19 221 ALA A N 1
ATOM 1756 C CA . ALA A 1 221 ? -16.473 10.654 12.373 1.00 96.19 221 ALA A CA 1
ATOM 1757 C C . ALA A 1 221 ? -17.176 12.015 12.361 1.00 96.19 221 ALA A C 1
ATOM 1759 O O . ALA A 1 221 ? -17.573 12.482 11.299 1.00 96.19 221 ALA A O 1
ATOM 1760 N N . HIS A 1 222 ? -17.323 12.651 13.525 1.00 96.38 222 HIS A N 1
ATOM 1761 C CA . HIS A 1 222 ? -17.976 13.950 13.639 1.00 96.38 222 HIS A CA 1
ATOM 1762 C C . HIS A 1 222 ? -17.111 15.087 13.083 1.00 96.38 222 HIS A C 1
ATOM 1764 O O . HIS A 1 222 ? -17.590 15.890 12.290 1.00 96.38 222 HIS A O 1
ATOM 1770 N N . GLU A 1 223 ? -15.834 15.139 13.462 1.00 96.12 223 GLU A N 1
ATOM 1771 C CA . GLU A 1 223 ? -14.914 16.216 13.085 1.00 96.12 223 GLU A CA 1
ATOM 1772 C C . GLU A 1 223 ? -14.573 16.213 11.592 1.00 96.12 223 GLU A C 1
ATOM 1774 O O . GLU A 1 223 ? -14.240 17.261 11.049 1.00 96.12 223 GLU A O 1
ATOM 1779 N N . THR A 1 224 ? -14.647 15.058 10.921 1.00 95.25 224 THR A N 1
ATOM 1780 C CA . THR A 1 224 ? -14.255 14.930 9.508 1.00 95.25 224 THR A CA 1
ATOM 1781 C C . THR A 1 224 ? -15.420 14.847 8.523 1.00 95.25 224 THR A C 1
ATOM 1783 O O . THR A 1 224 ? -15.164 14.797 7.323 1.00 95.25 224 THR A O 1
ATOM 1786 N N . ALA A 1 225 ? -16.674 14.843 8.991 1.00 91.25 225 ALA A N 1
ATOM 1787 C CA . ALA A 1 225 ? -17.855 14.585 8.157 1.00 91.25 225 ALA A CA 1
ATOM 1788 C C . ALA A 1 225 ? -17.978 15.527 6.946 1.00 91.25 225 ALA A C 1
ATOM 1790 O O . ALA A 1 225 ? -18.285 15.073 5.848 1.00 91.25 225 ALA A O 1
ATOM 1791 N N . ASP A 1 226 ? -17.686 16.815 7.143 1.00 90.69 226 ASP A N 1
ATOM 1792 C CA . ASP A 1 226 ? -17.833 17.858 6.118 1.00 90.69 226 ASP A CA 1
ATOM 1793 C C . ASP A 1 226 ? -16.506 18.211 5.418 1.00 90.69 226 ASP A C 1
ATOM 1795 O O . ASP A 1 226 ? -16.408 19.201 4.688 1.00 90.69 226 ASP A O 1
ATOM 1799 N N . MET A 1 227 ? -15.444 17.437 5.663 1.00 94.19 227 MET A N 1
ATOM 1800 C CA . MET A 1 227 ? -14.132 17.678 5.065 1.00 94.19 227 MET A CA 1
ATOM 1801 C C . MET A 1 227 ? -14.014 17.005 3.690 1.00 94.19 227 MET A C 1
ATOM 1803 O O . MET A 1 227 ? -14.554 15.919 3.482 1.00 94.19 227 MET A O 1
ATOM 1807 N N . PRO A 1 228 ? -13.232 17.577 2.752 1.00 94.50 228 PRO A N 1
ATOM 1808 C CA . PRO A 1 228 ? -12.846 16.861 1.540 1.00 94.50 228 PRO A CA 1
ATOM 1809 C C . PRO A 1 228 ? -12.178 15.520 1.876 1.00 94.50 228 PRO A C 1
ATOM 1811 O O . PRO A 1 228 ? -11.393 15.450 2.821 1.00 94.50 228 PRO A O 1
ATOM 1814 N N . LEU A 1 229 ? -12.419 14.480 1.070 1.00 95.00 229 LEU A N 1
ATOM 1815 C CA . LEU A 1 229 ? -11.999 13.100 1.369 1.00 95.00 229 LEU A CA 1
ATOM 1816 C C . LEU A 1 229 ? -10.506 12.958 1.720 1.00 95.00 229 LEU A C 1
ATOM 1818 O O . LEU A 1 229 ? -10.149 12.256 2.664 1.00 95.00 229 LEU A O 1
ATOM 1822 N N . HIS A 1 230 ? -9.626 13.655 1.000 1.00 96.12 230 HIS A N 1
ATOM 1823 C CA . HIS A 1 230 ? -8.188 13.650 1.284 1.00 96.12 230 HIS A CA 1
ATOM 1824 C C . HIS A 1 230 ? -7.837 14.306 2.627 1.00 96.12 230 HIS A C 1
ATOM 1826 O O . HIS A 1 230 ? -6.965 13.818 3.341 1.00 96.12 230 HIS A O 1
ATOM 1832 N N . VAL A 1 231 ? -8.546 15.372 3.013 1.00 97.06 231 VAL A N 1
ATOM 1833 C CA . VAL A 1 231 ? -8.380 16.028 4.320 1.00 97.06 231 VAL A CA 1
ATOM 1834 C C . VAL A 1 231 ? -8.919 15.131 5.432 1.00 97.06 231 VAL A C 1
ATOM 1836 O O . VAL A 1 231 ? -8.250 14.956 6.447 1.00 97.06 231 VAL A O 1
ATOM 1839 N N . GLN A 1 232 ? -10.086 14.512 5.224 1.00 97.00 232 GLN A N 1
ATOM 1840 C CA . GLN A 1 232 ? -10.634 13.506 6.134 1.00 97.00 232 GLN A CA 1
ATOM 1841 C C . GLN A 1 232 ? -9.638 12.356 6.346 1.00 97.00 232 GLN A C 1
ATOM 1843 O O . GLN A 1 232 ? -9.354 11.989 7.483 1.00 97.00 232 GLN A O 1
ATOM 1848 N N . THR A 1 233 ? -9.064 11.824 5.267 1.00 97.88 233 THR A N 1
ATOM 1849 C CA . THR A 1 233 ? -8.099 10.716 5.311 1.00 97.88 233 THR A CA 1
ATOM 1850 C C . THR A 1 233 ? -6.833 11.097 6.074 1.00 97.88 233 THR A C 1
ATOM 1852 O O . THR A 1 233 ? -6.434 10.382 6.995 1.00 97.88 233 THR A O 1
ATOM 1855 N N . ASP A 1 234 ? -6.238 12.250 5.761 1.00 98.12 234 ASP A N 1
ATOM 1856 C CA . ASP A 1 234 ? -5.059 12.767 6.463 1.00 98.12 234 ASP A CA 1
ATOM 1857 C C . ASP A 1 234 ? -5.331 12.983 7.962 1.00 98.12 234 ASP A C 1
ATOM 1859 O O . ASP A 1 234 ? -4.540 12.568 8.816 1.00 98.12 234 ASP A O 1
ATOM 1863 N N . ARG A 1 235 ? -6.492 13.563 8.300 1.00 97.81 235 ARG A N 1
ATOM 1864 C CA . ARG A 1 235 ? -6.917 13.787 9.686 1.00 97.81 235 ARG A CA 1
ATOM 1865 C C . ARG A 1 235 ? -7.071 12.470 10.440 1.00 97.81 235 ARG A C 1
ATOM 1867 O O . ARG A 1 235 ? -6.517 12.333 11.526 1.00 97.81 235 ARG A O 1
ATOM 1874 N N . VAL A 1 236 ? -7.739 11.479 9.849 1.00 98.19 236 VAL A N 1
ATOM 1875 C CA . VAL A 1 236 ? -7.912 10.143 10.440 1.00 98.19 236 VAL A CA 1
ATOM 1876 C C . VAL A 1 236 ? -6.567 9.456 10.678 1.00 98.19 236 VAL A C 1
ATOM 1878 O O . VAL A 1 236 ? -6.348 8.906 11.757 1.00 98.19 236 VAL A O 1
ATOM 1881 N N . ILE A 1 237 ? -5.631 9.515 9.727 1.00 98.38 237 ILE A N 1
ATOM 1882 C CA . ILE A 1 237 ? -4.291 8.918 9.867 1.00 98.38 237 ILE A CA 1
ATOM 1883 C C . ILE A 1 237 ? -3.499 9.565 11.017 1.00 98.38 237 ILE A C 1
ATOM 1885 O O . ILE A 1 237 ? -2.816 8.868 11.777 1.00 98.38 237 ILE A O 1
ATOM 1889 N N . LYS A 1 238 ? -3.592 10.889 11.169 1.00 97.81 238 LYS A N 1
ATOM 1890 C CA . LYS A 1 238 ? -2.886 11.639 12.217 1.00 97.81 238 LYS A CA 1
ATOM 1891 C C . LYS A 1 238 ? -3.515 11.436 13.593 1.00 97.81 238 LYS A C 1
ATOM 1893 O O . LYS A 1 238 ? -2.829 11.014 14.524 1.00 97.81 238 LYS A O 1
ATOM 1898 N N . ASP A 1 239 ? -4.814 11.673 13.711 1.00 97.75 239 ASP A N 1
ATOM 1899 C CA . ASP A 1 239 ? -5.517 11.739 14.994 1.00 97.75 239 ASP A CA 1
ATOM 1900 C C . ASP A 1 239 ? -5.825 10.357 15.583 1.00 97.75 239 ASP A C 1
ATOM 1902 O O . ASP A 1 239 ? -5.912 10.204 16.802 1.00 97.75 239 ASP A O 1
ATOM 1906 N N . SER A 1 240 ? -5.900 9.312 14.749 1.00 97.75 240 SER A N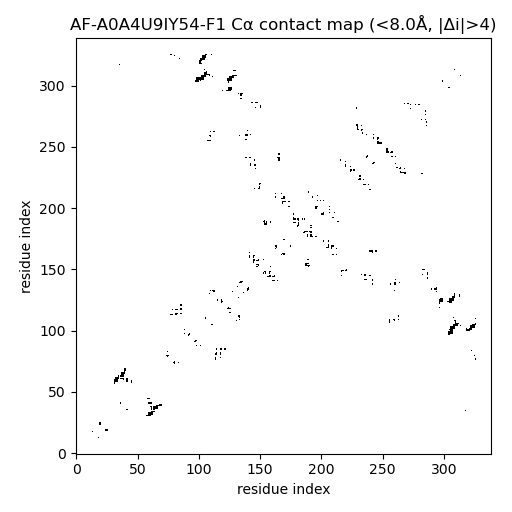 1
ATOM 1907 C CA . SER A 1 240 ? -5.908 7.925 15.239 1.00 97.75 240 SER A CA 1
ATOM 1908 C C . SER A 1 240 ? -4.600 7.529 15.937 1.00 97.75 240 SER A C 1
ATOM 1910 O O . SER A 1 240 ? -4.571 6.543 16.681 1.00 97.75 240 SER A O 1
ATOM 1912 N N . GLY A 1 241 ? -3.520 8.280 15.694 1.00 97.50 241 GLY A N 1
ATOM 1913 C CA . GLY A 1 241 ? -2.164 7.990 16.144 1.00 97.50 241 GLY A CA 1
ATOM 1914 C C . GLY A 1 241 ? -1.384 7.049 15.222 1.00 97.50 241 GLY A C 1
ATOM 1915 O O . GLY A 1 241 ? -0.249 6.708 15.559 1.00 97.50 241 GLY A O 1
ATOM 1916 N N . LEU A 1 242 ? -1.943 6.623 14.078 1.00 97.12 242 LEU A N 1
ATOM 1917 C CA . LEU A 1 242 ? -1.252 5.733 13.134 1.00 97.12 242 LEU A CA 1
ATOM 1918 C C . LEU A 1 242 ? 0.042 6.351 12.605 1.00 97.12 242 LEU A C 1
ATOM 1920 O O . LEU A 1 242 ? 1.078 5.687 12.624 1.00 97.12 242 LEU A O 1
ATOM 1924 N N . ARG A 1 243 ? 0.008 7.627 12.194 1.00 96.50 243 ARG A N 1
ATOM 1925 C CA . ARG A 1 243 ? 1.212 8.327 11.714 1.00 96.50 243 ARG A CA 1
ATOM 1926 C C . ARG A 1 243 ? 2.327 8.284 12.757 1.00 96.50 243 ARG A C 1
ATOM 1928 O O . ARG A 1 243 ? 3.425 7.823 12.476 1.00 96.50 243 ARG A O 1
ATOM 1935 N N . MET A 1 244 ? 2.002 8.673 13.987 1.00 96.31 244 MET A N 1
ATOM 1936 C CA . MET A 1 244 ? 2.949 8.705 15.102 1.00 96.31 244 MET A CA 1
ATOM 1937 C C . MET A 1 244 ? 3.509 7.314 15.436 1.00 96.31 244 MET A C 1
ATOM 1939 O O . MET A 1 244 ? 4.694 7.182 15.727 1.00 96.31 244 MET A O 1
ATOM 1943 N N . MET A 1 245 ? 2.675 6.269 15.391 1.00 96.25 245 MET A N 1
ATOM 1944 C CA . MET A 1 245 ? 3.111 4.886 15.613 1.00 96.25 245 MET A CA 1
ATOM 1945 C C . MET A 1 245 ? 4.173 4.461 14.593 1.00 96.25 245 MET A C 1
ATOM 1947 O O . MET A 1 245 ? 5.178 3.864 14.977 1.00 96.25 245 MET A O 1
ATOM 1951 N N . TYR A 1 246 ? 3.955 4.766 13.313 1.00 95.94 246 TYR A N 1
ATOM 1952 C CA . TYR A 1 246 ? 4.874 4.383 12.244 1.00 95.94 246 TYR A CA 1
ATOM 1953 C C . TYR A 1 246 ? 6.121 5.273 12.170 1.00 95.94 246 TYR A C 1
ATOM 1955 O O . TYR A 1 246 ? 7.199 4.769 11.872 1.00 95.94 246 TYR A O 1
ATOM 1963 N N . GLU A 1 247 ? 6.026 6.548 12.552 1.00 93.75 247 GLU A N 1
ATOM 1964 C CA . GLU A 1 247 ? 7.189 7.438 12.717 1.00 93.75 247 GLU A CA 1
ATOM 1965 C C . GLU A 1 247 ? 8.158 6.960 13.807 1.00 93.75 247 GLU A C 1
ATOM 1967 O O . GLU A 1 247 ? 9.364 7.181 13.720 1.00 93.75 247 GLU A O 1
ATOM 1972 N N . GLN A 1 248 ? 7.645 6.304 14.850 1.00 93.56 248 GLN A N 1
ATOM 1973 C CA . GLN A 1 248 ? 8.471 5.746 15.924 1.00 93.56 248 GLN A CA 1
ATOM 1974 C C . GLN A 1 248 ? 9.168 4.431 15.524 1.00 93.56 248 GLN A C 1
ATOM 1976 O O . GLN A 1 248 ? 10.049 3.957 16.253 1.00 93.56 248 GLN A O 1
ATOM 1981 N N . GLU A 1 249 ? 8.808 3.828 14.384 1.00 93.00 249 GLU A N 1
ATOM 1982 C CA . GLU A 1 249 ? 9.468 2.633 13.857 1.00 93.00 249 GLU A CA 1
ATOM 1983 C C . GLU A 1 249 ? 10.866 2.998 13.328 1.00 93.00 249 GLU A C 1
ATOM 1985 O O . GLU A 1 249 ? 11.036 3.861 12.471 1.00 93.00 249 GLU A O 1
ATOM 1990 N N . LYS A 1 250 ? 11.910 2.343 13.852 1.00 87.00 250 LYS A N 1
ATOM 1991 C CA . LYS A 1 250 ? 13.299 2.668 13.496 1.00 87.00 250 LYS A CA 1
ATOM 1992 C C . LYS A 1 250 ? 13.671 2.164 12.097 1.00 87.00 250 LYS A C 1
ATOM 1994 O O . LYS A 1 250 ? 13.428 1.004 11.765 1.00 87.00 250 LYS A O 1
ATOM 1999 N N . GLY A 1 251 ? 14.421 2.989 11.368 1.00 87.00 251 GLY A N 1
ATOM 2000 C CA . GLY A 1 251 ? 15.030 2.652 10.078 1.00 87.00 251 GLY A CA 1
ATOM 2001 C C . GLY A 1 251 ? 14.120 2.930 8.881 1.00 87.00 251 GLY A C 1
ATOM 2002 O O . GLY A 1 251 ? 13.027 3.465 9.030 1.00 87.00 251 GLY A O 1
ATOM 2003 N N . GLU A 1 252 ? 14.568 2.523 7.691 1.00 84.88 252 GLU A N 1
ATOM 2004 C CA . GLU A 1 252 ? 13.897 2.794 6.405 1.00 84.88 252 GLU A CA 1
ATOM 2005 C C . GLU A 1 252 ? 12.440 2.308 6.353 1.00 84.88 252 GLU A C 1
ATOM 2007 O O . GLU A 1 252 ? 11.611 2.892 5.664 1.00 84.88 252 GLU A O 1
ATOM 2012 N N . LYS A 1 253 ? 12.095 1.266 7.123 1.00 86.31 253 LYS A N 1
ATOM 2013 C CA . LYS A 1 253 ? 10.732 0.718 7.156 1.00 86.31 253 LYS A CA 1
ATOM 2014 C C . LYS A 1 253 ? 9.696 1.734 7.628 1.00 86.31 253 LYS A C 1
ATOM 2016 O O . LYS A 1 253 ? 8.643 1.816 7.008 1.00 86.31 253 LYS A O 1
ATOM 2021 N N . GLY A 1 254 ? 9.986 2.480 8.697 1.00 90.88 254 GLY A N 1
ATOM 2022 C CA . GLY A 1 254 ? 9.066 3.495 9.218 1.00 90.88 254 GLY A CA 1
ATOM 2023 C C . GLY A 1 254 ? 8.801 4.566 8.166 1.00 90.88 254 GLY A C 1
ATOM 2024 O O . GLY A 1 254 ? 7.651 4.826 7.828 1.00 90.88 254 GLY A O 1
ATOM 2025 N N . GLN A 1 255 ? 9.873 5.071 7.551 1.00 89.44 255 GLN A N 1
ATOM 2026 C CA . GLN A 1 255 ? 9.799 6.066 6.483 1.00 89.44 255 GLN A CA 1
ATOM 2027 C C . GLN A 1 255 ? 8.960 5.579 5.292 1.00 89.44 255 GLN A C 1
ATOM 2029 O O . GLN A 1 255 ? 8.028 6.265 4.886 1.00 89.44 255 GLN A O 1
ATOM 2034 N N . THR A 1 256 ? 9.196 4.355 4.802 1.00 90.25 256 THR A N 1
ATOM 2035 C CA . THR A 1 256 ? 8.396 3.771 3.710 1.00 90.25 256 THR A CA 1
ATOM 2036 C C . THR A 1 256 ? 6.909 3.671 4.060 1.00 90.25 256 THR A C 1
ATOM 2038 O O . THR A 1 256 ? 6.058 3.872 3.198 1.00 90.25 256 THR A O 1
ATOM 2041 N N . ARG A 1 257 ? 6.558 3.355 5.313 1.00 93.56 257 ARG A N 1
ATOM 2042 C CA . ARG A 1 257 ? 5.147 3.305 5.725 1.00 93.56 257 ARG A CA 1
ATOM 2043 C C . ARG A 1 257 ? 4.510 4.689 5.747 1.00 93.56 257 ARG A C 1
ATOM 2045 O O . ARG A 1 257 ? 3.352 4.811 5.364 1.00 93.56 257 ARG A O 1
ATOM 2052 N N . ILE A 1 258 ? 5.247 5.716 6.171 1.00 94.94 258 ILE A N 1
ATOM 2053 C CA . ILE A 1 258 ? 4.766 7.101 6.126 1.00 94.94 258 ILE A CA 1
ATOM 2054 C C . ILE A 1 258 ? 4.558 7.552 4.681 1.00 94.94 258 ILE A C 1
ATOM 2056 O O . ILE A 1 258 ? 3.478 8.043 4.374 1.00 94.94 258 ILE A O 1
ATOM 2060 N N . GLU A 1 259 ? 5.512 7.282 3.787 1.00 93.12 259 GLU A N 1
ATOM 2061 C CA . GLU A 1 259 ? 5.363 7.551 2.348 1.00 93.12 259 GLU A CA 1
ATOM 2062 C C . GLU A 1 259 ? 4.117 6.866 1.770 1.00 93.12 259 GLU A C 1
ATOM 2064 O O . GLU A 1 259 ? 3.350 7.478 1.035 1.00 93.12 259 GLU A O 1
ATOM 2069 N N . ASN A 1 260 ? 3.854 5.611 2.148 1.00 93.69 260 ASN A N 1
ATOM 2070 C CA . ASN A 1 260 ? 2.655 4.898 1.703 1.00 93.69 260 ASN A CA 1
ATOM 2071 C C . ASN A 1 260 ? 1.359 5.539 2.235 1.00 93.69 260 ASN A C 1
ATOM 2073 O O . ASN A 1 260 ? 0.366 5.606 1.514 1.00 93.69 260 ASN A O 1
ATOM 2077 N N . LEU A 1 261 ? 1.345 6.011 3.485 1.00 96.50 261 LEU A N 1
ATOM 2078 C CA . LEU A 1 261 ? 0.188 6.712 4.054 1.00 96.50 261 LEU A CA 1
ATOM 2079 C C . LEU A 1 261 ? -0.048 8.071 3.385 1.00 96.50 261 LEU A C 1
ATOM 2081 O O . LEU A 1 261 ? -1.196 8.440 3.153 1.00 96.50 261 LEU A O 1
ATOM 2085 N N . GLU A 1 262 ? 1.015 8.799 3.052 1.00 95.12 262 GLU A N 1
ATOM 2086 C CA . GLU A 1 262 ? 0.934 10.047 2.287 1.00 95.12 262 GLU A CA 1
ATOM 2087 C C . GLU A 1 262 ? 0.417 9.781 0.866 1.00 95.12 262 GLU A C 1
ATOM 2089 O O . GLU A 1 262 ? -0.461 10.496 0.384 1.00 95.12 262 GLU A O 1
ATOM 2094 N N . GLU A 1 263 ? 0.839 8.678 0.246 1.00 94.19 263 GLU A N 1
ATOM 2095 C CA . GLU A 1 263 ? 0.315 8.238 -1.047 1.00 94.19 263 GLU A CA 1
ATOM 2096 C C . GLU A 1 263 ? -1.182 7.893 -0.991 1.00 94.19 263 GLU A C 1
ATOM 2098 O O . GLU A 1 263 ? -1.915 8.163 -1.939 1.00 94.19 263 GLU A O 1
ATOM 2103 N N . LEU A 1 264 ? -1.688 7.362 0.129 1.00 96.31 264 LEU A N 1
ATOM 2104 C CA . LEU A 1 264 ? -3.128 7.134 0.312 1.00 96.31 264 LEU A CA 1
ATOM 2105 C C . LEU A 1 264 ? -3.913 8.457 0.350 1.00 96.31 264 LEU A C 1
ATOM 2107 O O . LEU A 1 264 ? -5.020 8.550 -0.189 1.00 96.31 264 LEU A O 1
ATOM 2111 N N . VAL A 1 265 ? -3.341 9.501 0.955 1.00 96.69 265 VAL A N 1
ATOM 2112 C CA . VAL A 1 265 ? -3.923 10.854 0.943 1.00 96.69 265 VAL A CA 1
ATOM 2113 C C . VAL A 1 265 ? -3.924 11.425 -0.479 1.00 96.69 265 VAL A C 1
ATOM 2115 O O . VAL A 1 265 ? -4.915 12.014 -0.909 1.00 96.69 265 VAL A O 1
ATOM 2118 N N . THR A 1 266 ? -2.856 11.211 -1.248 1.00 93.06 266 THR A N 1
ATOM 2119 C CA . THR A 1 266 ? -2.810 11.596 -2.666 1.00 93.06 266 THR A CA 1
ATOM 2120 C C . THR A 1 266 ? -3.855 10.839 -3.487 1.00 93.06 266 THR A C 1
ATOM 2122 O O . THR A 1 266 ? -4.605 11.465 -4.237 1.00 93.06 266 THR A O 1
ATOM 2125 N N . ALA A 1 267 ? -3.991 9.526 -3.284 1.00 91.75 267 ALA A N 1
ATOM 2126 C CA . ALA A 1 267 ? -4.984 8.693 -3.961 1.00 91.75 267 ALA A CA 1
ATOM 2127 C C . ALA A 1 267 ? -6.412 9.203 -3.723 1.00 91.75 267 ALA A C 1
ATOM 2129 O O . ALA A 1 267 ? -7.175 9.412 -4.661 1.00 91.75 267 ALA A O 1
ATOM 2130 N N . THR A 1 268 ? -6.757 9.499 -2.469 1.00 93.81 268 THR A N 1
ATOM 2131 C CA . THR A 1 268 ? -8.074 10.057 -2.110 1.00 93.81 268 THR A CA 1
ATOM 2132 C C . THR A 1 268 ? -8.304 11.477 -2.628 1.00 93.81 268 THR A C 1
ATOM 2134 O O . THR A 1 268 ? -9.450 11.903 -2.759 1.00 93.81 268 THR A O 1
ATOM 2137 N N . ARG A 1 269 ? -7.239 12.228 -2.934 1.00 92.69 269 ARG A N 1
ATOM 2138 C CA . ARG A 1 269 ? -7.330 13.546 -3.578 1.00 92.69 269 ARG A CA 1
ATOM 2139 C C . ARG A 1 269 ? -7.592 13.438 -5.078 1.00 92.69 269 ARG A C 1
ATOM 2141 O O . ARG A 1 269 ? -8.272 14.298 -5.629 1.00 92.69 269 ARG A O 1
ATOM 2148 N N . GLN A 1 270 ? -7.003 12.435 -5.723 1.00 88.25 270 GLN A N 1
ATOM 2149 C CA . GLN A 1 270 ? -7.139 12.168 -7.157 1.00 88.25 270 GLN A CA 1
ATOM 2150 C C . GLN A 1 270 ? -8.414 11.398 -7.495 1.00 88.25 270 GLN A C 1
ATOM 2152 O O . GLN A 1 270 ? -8.887 11.476 -8.630 1.00 88.25 270 GLN A O 1
ATOM 2157 N N . PHE A 1 271 ? -8.971 10.688 -6.512 1.00 88.19 271 PHE A N 1
ATOM 2158 C CA . PHE A 1 271 ? -10.215 9.956 -6.656 1.00 88.19 271 PHE A CA 1
ATOM 2159 C C . PHE A 1 271 ? -11.325 10.891 -7.135 1.00 88.19 271 PHE A C 1
ATOM 2161 O O . PHE A 1 271 ? -11.718 11.840 -6.453 1.00 88.19 271 PHE A O 1
ATOM 2168 N N . SER A 1 272 ? -11.791 10.622 -8.349 1.00 74.62 272 SER A N 1
ATOM 2169 C CA . SER A 1 272 ? -12.871 11.360 -8.981 1.00 74.62 272 SER A CA 1
ATOM 2170 C C . SER A 1 272 ? -14.163 10.591 -8.759 1.00 74.62 272 SER A C 1
ATOM 2172 O O . SER A 1 272 ? -14.240 9.402 -9.049 1.00 74.62 272 SER A O 1
ATOM 2174 N N . TYR A 1 273 ? -15.157 11.280 -8.214 1.00 67.44 273 TYR A N 1
ATOM 2175 C CA . TYR A 1 273 ? -16.489 10.740 -7.995 1.00 67.44 273 TYR A CA 1
ATOM 2176 C C . TYR A 1 273 ? -17.232 10.713 -9.335 1.00 67.44 273 TYR A C 1
ATOM 2178 O O . TYR A 1 273 ? -17.398 11.768 -9.955 1.00 67.44 273 TYR A O 1
ATOM 2186 N N . ASN A 1 274 ? -17.620 9.529 -9.808 1.00 62.16 274 ASN A N 1
ATOM 2187 C CA . ASN A 1 274 ? -18.372 9.394 -11.052 1.00 62.16 274 ASN A CA 1
ATOM 2188 C C . ASN A 1 274 ? -19.863 9.659 -10.794 1.00 62.16 274 ASN A C 1
ATOM 2190 O O . ASN A 1 274 ? -20.370 9.390 -9.710 1.00 62.16 274 ASN A O 1
ATOM 2194 N N . GLU A 1 275 ? -20.590 10.147 -11.803 1.00 53.91 275 GLU A N 1
ATOM 2195 C CA . GLU A 1 275 ? -22.050 10.350 -11.715 1.00 53.91 275 GLU A CA 1
ATOM 2196 C C . GLU A 1 275 ? -22.812 9.029 -11.457 1.00 53.91 275 GLU A C 1
ATOM 2198 O O . GLU A 1 275 ? -23.911 9.042 -10.919 1.00 53.91 275 GLU A O 1
ATOM 2203 N N . GLU A 1 276 ? -22.214 7.869 -11.757 1.00 56.94 276 GLU A N 1
ATOM 2204 C CA . GLU A 1 276 ? -22.788 6.543 -11.468 1.00 56.94 276 GLU A CA 1
ATOM 2205 C C . GLU A 1 276 ? -22.804 6.184 -9.967 1.00 56.94 276 GLU A C 1
ATOM 2207 O O . GLU A 1 276 ? -23.520 5.266 -9.569 1.00 56.94 276 GLU A O 1
ATOM 2212 N N . ASP A 1 277 ? -22.064 6.919 -9.129 1.00 61.41 277 ASP A N 1
ATOM 2213 C CA . ASP A 1 277 ? -22.004 6.713 -7.678 1.00 61.41 277 ASP A CA 1
ATOM 2214 C C . ASP A 1 277 ? -23.052 7.539 -6.909 1.00 61.41 277 ASP A C 1
ATOM 2216 O O . ASP A 1 277 ? -22.984 7.569 -5.687 1.00 61.41 277 ASP A O 1
ATOM 2220 N N . GLU A 1 278 ? -24.006 8.211 -7.577 1.00 58.88 278 GLU A N 1
ATOM 2221 C CA . GLU A 1 278 ? -24.951 9.223 -7.038 1.00 58.88 278 GLU A CA 1
ATOM 2222 C C . GLU A 1 278 ? -25.571 8.933 -5.648 1.00 58.88 278 GLU A C 1
ATOM 2224 O O . GLU A 1 278 ? -25.861 9.875 -4.908 1.00 58.88 278 GLU A O 1
ATOM 2229 N N . ASP A 1 279 ? -25.714 7.665 -5.256 1.00 68.31 279 ASP A N 1
ATOM 2230 C CA . ASP A 1 279 ? -26.284 7.239 -3.971 1.00 68.31 279 ASP A CA 1
ATOM 2231 C C . ASP A 1 279 ? -25.266 7.080 -2.812 1.00 68.31 279 ASP A C 1
ATOM 2233 O O . ASP A 1 279 ? -25.670 6.851 -1.666 1.00 68.31 279 ASP A O 1
ATOM 2237 N N . LEU A 1 280 ? -23.954 7.167 -3.063 1.00 73.62 280 LEU A N 1
ATOM 2238 C CA . LEU A 1 280 ? -22.901 6.898 -2.074 1.00 73.62 280 LEU A CA 1
ATOM 2239 C C . LEU A 1 280 ? -22.225 8.171 -1.562 1.00 73.62 280 LEU A C 1
ATOM 2241 O O . LEU A 1 280 ? -21.882 9.078 -2.304 1.00 73.62 280 LEU A O 1
ATOM 2245 N N . MET A 1 281 ? -21.899 8.226 -0.269 1.00 84.44 281 MET A N 1
ATOM 2246 C CA . MET A 1 281 ? -21.000 9.288 0.195 1.00 84.44 281 MET A CA 1
ATOM 2247 C C . MET A 1 281 ? -19.594 9.104 -0.412 1.00 84.44 281 MET A C 1
ATOM 2249 O O . MET A 1 281 ? -19.161 7.960 -0.571 1.00 84.44 281 MET A O 1
ATOM 2253 N N . PRO A 1 282 ? -18.817 10.181 -0.658 1.00 88.12 282 PRO A N 1
ATOM 2254 C CA . PRO A 1 282 ? -17.486 10.088 -1.275 1.00 88.12 282 PRO A CA 1
ATOM 2255 C C . PRO A 1 282 ? -16.550 9.066 -0.613 1.00 88.12 282 PRO A C 1
ATOM 2257 O O . PRO A 1 282 ? -15.833 8.332 -1.290 1.00 88.12 282 PRO A O 1
ATOM 2260 N N . LEU A 1 283 ? -16.600 8.967 0.720 1.00 91.00 283 LEU A N 1
ATOM 2261 C CA . LEU A 1 283 ? -15.850 7.967 1.477 1.00 91.00 283 LEU A CA 1
ATOM 2262 C C . LEU A 1 283 ? -16.290 6.530 1.153 1.00 91.00 283 LEU A C 1
ATOM 2264 O O . LEU A 1 283 ? -15.450 5.648 1.015 1.00 91.00 283 LEU A O 1
ATOM 2268 N N . GLN A 1 284 ? -17.593 6.279 1.032 1.00 90.75 284 GLN A N 1
ATOM 2269 C CA . GLN A 1 284 ? -18.130 4.951 0.720 1.00 90.75 284 GLN A CA 1
ATOM 2270 C C . GLN A 1 284 ? -17.797 4.533 -0.715 1.00 90.75 284 GLN A C 1
ATOM 2272 O O . GLN A 1 284 ? -17.426 3.378 -0.930 1.00 90.75 284 GLN A O 1
ATOM 2277 N N . ALA A 1 285 ? -17.868 5.468 -1.668 1.00 90.56 285 ALA A N 1
ATOM 2278 C CA . ALA A 1 285 ? -17.453 5.240 -3.050 1.00 90.56 285 ALA A CA 1
ATOM 2279 C C . ALA A 1 285 ? -15.964 4.853 -3.116 1.00 90.56 285 ALA A C 1
ATOM 2281 O O . ALA A 1 285 ? -15.615 3.798 -3.645 1.00 90.56 285 ALA A O 1
ATOM 2282 N N . PHE A 1 286 ? -15.089 5.622 -2.456 1.00 92.50 286 PHE A N 1
ATOM 2283 C CA . PHE A 1 286 ? -13.659 5.307 -2.394 1.00 92.50 286 PHE A CA 1
ATOM 2284 C C . PHE A 1 286 ? -13.369 3.958 -1.721 1.00 92.50 286 PHE A C 1
ATOM 2286 O O . PHE A 1 286 ? -12.557 3.178 -2.213 1.00 92.50 286 PHE A O 1
ATOM 2293 N N . LEU A 1 287 ? -14.034 3.649 -0.602 1.00 92.31 287 LEU A N 1
ATOM 2294 C CA . LEU A 1 287 ? -13.863 2.363 0.084 1.00 92.31 287 LEU A CA 1
ATOM 2295 C C . LEU A 1 287 ? -14.312 1.178 -0.784 1.00 92.31 287 LEU A C 1
ATOM 2297 O O . LEU A 1 287 ? -13.699 0.113 -0.712 1.00 92.31 287 LEU A O 1
ATOM 2301 N N . SER A 1 288 ? -15.347 1.366 -1.605 1.00 89.00 288 SER A N 1
ATOM 2302 C CA . SER A 1 288 ? -15.817 0.358 -2.559 1.00 89.00 288 SER A CA 1
ATOM 2303 C C . SER A 1 288 ? -14.802 0.153 -3.685 1.00 89.00 288 SER A C 1
ATOM 2305 O O . SER A 1 288 ? -14.422 -0.984 -3.957 1.00 89.00 288 SER A O 1
ATOM 2307 N N . HIS A 1 289 ? -14.278 1.242 -4.255 1.00 86.94 289 HIS A N 1
ATOM 2308 C CA . HIS A 1 289 ? -13.200 1.203 -5.246 1.00 86.94 289 HIS A CA 1
ATOM 2309 C C . HIS A 1 289 ? -11.954 0.480 -4.711 1.00 86.94 289 HIS A C 1
ATOM 2311 O O . HIS A 1 289 ? -11.481 -0.484 -5.308 1.00 86.94 289 HIS A O 1
ATOM 2317 N N . ALA A 1 290 ? -11.470 0.873 -3.529 1.00 88.56 290 ALA A N 1
ATOM 2318 C CA . ALA A 1 290 ? -10.302 0.260 -2.899 1.00 88.56 290 ALA A CA 1
ATOM 2319 C C . ALA A 1 290 ? -10.499 -1.243 -2.613 1.00 88.56 290 ALA A C 1
ATOM 2321 O O . ALA A 1 290 ? -9.542 -2.017 -2.671 1.00 88.56 290 ALA A O 1
ATOM 2322 N N . ALA A 1 291 ? -11.726 -1.677 -2.298 1.00 86.25 291 ALA A N 1
ATOM 2323 C CA . ALA A 1 291 ? -12.037 -3.090 -2.090 1.00 86.25 291 ALA A CA 1
ATOM 2324 C C . ALA A 1 291 ? -11.976 -3.906 -3.394 1.00 86.25 291 ALA A C 1
ATOM 2326 O O . ALA A 1 291 ? -11.495 -5.041 -3.364 1.00 86.25 291 ALA A O 1
ATOM 2327 N N . LEU A 1 292 ? -12.415 -3.332 -4.520 1.00 83.00 292 LEU A N 1
ATOM 2328 C CA . LEU A 1 292 ? -12.314 -3.956 -5.844 1.00 83.00 292 LEU A CA 1
ATOM 2329 C C . LEU A 1 292 ? -10.847 -4.099 -6.275 1.00 83.00 292 LEU A C 1
ATOM 2331 O O . LEU A 1 292 ? -10.407 -5.198 -6.609 1.00 83.00 292 LEU A O 1
ATOM 2335 N N . GLU A 1 293 ? -10.049 -3.037 -6.147 1.00 79.44 293 GLU A N 1
ATOM 2336 C CA . GLU A 1 293 ? -8.620 -3.063 -6.503 1.00 79.44 293 GLU A CA 1
ATOM 2337 C C . GLU A 1 293 ? -7.793 -4.009 -5.617 1.00 79.44 293 GLU A C 1
ATOM 2339 O O . GLU A 1 293 ? -6.839 -4.647 -6.071 1.00 79.44 293 GLU A O 1
ATOM 2344 N N . ALA A 1 294 ? -8.165 -4.154 -4.342 1.00 74.50 294 ALA A N 1
ATOM 2345 C CA . ALA A 1 294 ? -7.538 -5.134 -3.459 1.00 74.50 294 ALA A CA 1
ATOM 2346 C C . ALA A 1 294 ? -7.837 -6.589 -3.878 1.00 74.50 294 ALA A C 1
ATOM 2348 O O . ALA A 1 294 ? -7.047 -7.481 -3.564 1.00 74.50 294 ALA A O 1
ATOM 2349 N N . GLY A 1 295 ? -8.956 -6.837 -4.568 1.00 62.88 295 GLY A N 1
ATOM 2350 C CA . GLY A 1 295 ? -9.386 -8.163 -5.020 1.00 62.88 295 GLY A CA 1
ATOM 2351 C C . GLY A 1 295 ? -8.932 -8.541 -6.435 1.00 62.88 295 GLY A C 1
ATOM 2352 O O . GLY A 1 295 ? -8.713 -9.722 -6.705 1.00 62.88 295 GLY A O 1
ATOM 2353 N N . GLU A 1 296 ? -8.731 -7.572 -7.331 1.00 62.62 296 GLU A N 1
ATOM 2354 C CA . GLU A 1 296 ? -8.546 -7.803 -8.774 1.00 62.62 296 GLU A CA 1
ATOM 2355 C C . GLU A 1 296 ? -7.124 -7.470 -9.269 1.00 62.62 296 GLU A C 1
ATOM 2357 O O . GLU A 1 296 ? -6.488 -6.544 -8.782 1.00 62.62 296 GLU A O 1
ATOM 2362 N N . GLY A 1 297 ? -6.587 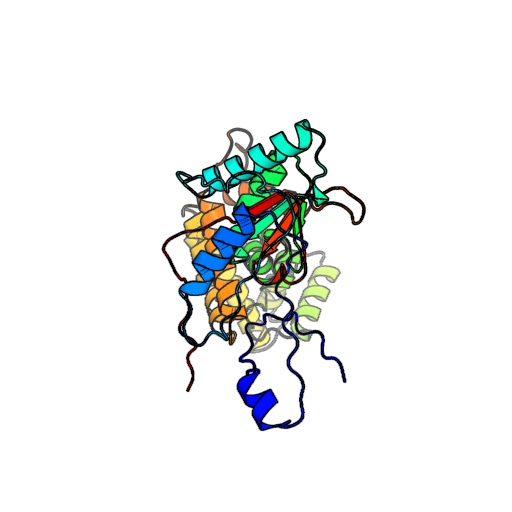-8.236 -10.231 1.00 59.47 297 GLY A N 1
ATOM 2363 C CA . GLY A 1 297 ? -5.501 -7.760 -11.111 1.00 59.47 297 GLY A CA 1
ATOM 2364 C C . GLY A 1 297 ? -4.059 -8.254 -10.912 1.00 59.47 297 GLY A C 1
ATOM 2365 O O . GLY A 1 297 ? -3.243 -8.033 -11.809 1.00 59.47 297 GLY A O 1
ATOM 2366 N N . GLN A 1 298 ? -3.707 -8.978 -9.838 1.00 63.94 298 GLN A N 1
ATOM 2367 C CA . GLN A 1 298 ? -2.417 -9.690 -9.838 1.00 63.94 298 GLN A CA 1
ATOM 2368 C C . GLN A 1 298 ? -2.526 -10.928 -10.698 1.00 63.94 298 GLN A C 1
ATOM 2370 O O . GLN A 1 298 ? -3.391 -11.776 -10.488 1.00 63.94 298 GLN A O 1
ATOM 2375 N N . ALA A 1 299 ? -1.583 -11.038 -11.617 1.00 64.06 299 ALA A N 1
ATOM 2376 C CA . ALA A 1 299 ? -1.475 -12.203 -12.455 1.00 64.06 299 ALA A CA 1
ATOM 2377 C C . ALA A 1 299 ? -1.228 -13.468 -11.622 1.00 64.06 299 ALA A C 1
ATOM 2379 O O . ALA A 1 299 ? -0.285 -13.503 -10.812 1.00 64.06 299 ALA A O 1
ATOM 2380 N N . ASP A 1 300 ? -2.011 -14.519 -11.883 1.00 73.25 300 ASP A N 1
ATOM 2381 C CA . ASP A 1 300 ? -1.769 -15.863 -11.349 1.00 73.25 300 ASP A CA 1
ATOM 2382 C C . ASP A 1 300 ? -0.323 -16.289 -11.616 1.00 73.25 300 ASP A C 1
ATOM 2384 O O . ASP A 1 300 ? 0.317 -15.795 -12.544 1.00 73.25 300 ASP A O 1
ATOM 2388 N N . THR A 1 301 ? 0.222 -17.228 -10.836 1.00 65.69 301 THR A N 1
ATOM 2389 C CA . THR A 1 301 ? 1.651 -17.609 -10.893 1.00 65.69 301 THR A CA 1
ATOM 2390 C C . THR A 1 301 ? 2.158 -17.901 -12.316 1.00 65.69 301 THR A C 1
ATOM 2392 O O . THR A 1 301 ? 3.314 -17.612 -12.621 1.00 65.69 301 THR A O 1
ATOM 2395 N N . TRP A 1 302 ? 1.281 -18.386 -13.197 1.00 70.56 302 TRP A N 1
ATOM 2396 C CA . TRP A 1 302 ? 1.574 -18.781 -14.580 1.00 70.56 302 TRP A CA 1
ATOM 2397 C C . TRP A 1 302 ? 1.099 -17.795 -15.654 1.00 70.56 302 TRP A C 1
ATOM 2399 O O . TRP A 1 302 ? 1.287 -18.057 -16.838 1.00 70.56 302 TRP A O 1
ATOM 2409 N N . GLN A 1 303 ? 0.462 -16.693 -15.268 1.00 85.00 303 GLN A N 1
ATOM 2410 C CA . GLN A 1 303 ? -0.065 -15.708 -16.202 1.00 85.00 303 GLN A CA 1
ATOM 2411 C C . GLN A 1 303 ? 1.033 -14.729 -16.640 1.00 85.00 303 GLN A C 1
ATOM 2413 O O . GLN A 1 303 ? 1.820 -14.249 -15.818 1.00 85.00 303 GLN A O 1
ATOM 2418 N N . ASP A 1 304 ? 1.069 -14.450 -17.945 1.00 89.69 304 ASP A N 1
ATOM 2419 C CA . ASP A 1 304 ? 1.953 -13.455 -18.555 1.00 89.69 304 ASP A CA 1
ATOM 2420 C C . ASP A 1 304 ? 1.616 -12.054 -18.026 1.00 89.69 304 ASP A C 1
ATOM 2422 O O . ASP A 1 304 ? 0.453 -11.645 -18.067 1.00 89.69 304 ASP A O 1
ATOM 2426 N N . ALA A 1 305 ? 2.608 -11.345 -17.479 1.00 93.62 305 ALA A N 1
ATOM 2427 C CA . ALA A 1 305 ? 2.369 -10.128 -16.707 1.00 93.62 305 ALA A CA 1
ATOM 2428 C C . ALA A 1 305 ? 3.572 -9.188 -16.633 1.00 93.62 305 ALA A C 1
ATOM 2430 O O . ALA A 1 305 ? 4.718 -9.630 -16.523 1.00 93.62 305 ALA A O 1
ATOM 2431 N N . VAL A 1 306 ? 3.289 -7.886 -16.581 1.00 95.94 306 VAL A N 1
ATOM 2432 C CA . VAL A 1 306 ? 4.294 -6.829 -16.406 1.00 95.94 306 VAL A CA 1
ATOM 2433 C C . VAL A 1 306 ? 4.914 -6.908 -15.012 1.00 95.94 306 VAL A C 1
ATOM 2435 O O . VAL A 1 306 ? 4.202 -7.051 -14.018 1.00 95.94 306 VAL A O 1
ATOM 2438 N N . GLN A 1 307 ? 6.239 -6.790 -14.916 1.00 94.81 307 GLN A N 1
ATOM 2439 C CA . GLN A 1 307 ? 6.954 -6.859 -13.640 1.00 94.81 307 GLN A CA 1
ATOM 2440 C C . GLN A 1 307 ? 7.163 -5.463 -13.033 1.00 94.81 307 GLN A C 1
ATOM 2442 O O . GLN A 1 307 ? 7.899 -4.647 -13.581 1.00 94.81 307 GLN A O 1
ATOM 2447 N N . LEU A 1 308 ? 6.560 -5.191 -11.878 1.00 95.56 308 LEU A N 1
ATOM 2448 C CA . LEU A 1 308 ? 6.737 -3.951 -11.114 1.00 95.56 308 LEU A CA 1
ATOM 2449 C C . LEU A 1 308 ? 7.723 -4.196 -9.980 1.00 95.56 308 LEU A C 1
ATOM 2451 O O . LEU A 1 308 ? 7.560 -5.149 -9.217 1.00 95.56 308 LEU A O 1
ATOM 2455 N N . MET A 1 309 ? 8.751 -3.360 -9.848 1.00 93.94 309 MET A N 1
ATOM 2456 C CA . MET A 1 309 ? 9.720 -3.516 -8.765 1.00 93.94 309 MET A CA 1
ATOM 2457 C C . MET A 1 309 ? 10.504 -2.247 -8.466 1.00 93.94 309 MET A C 1
ATOM 2459 O O . MET A 1 309 ? 10.667 -1.371 -9.311 1.00 93.94 309 MET A O 1
ATOM 2463 N N . THR A 1 310 ? 11.077 -2.189 -7.266 1.00 91.31 310 THR A N 1
ATOM 2464 C CA . THR A 1 310 ? 12.067 -1.157 -6.960 1.00 91.31 310 THR A CA 1
ATOM 2465 C C . THR A 1 310 ? 13.382 -1.433 -7.694 1.00 91.31 310 THR A C 1
ATOM 2467 O O . THR A 1 310 ? 13.750 -2.590 -7.935 1.00 91.31 310 THR A O 1
ATOM 2470 N N . LEU A 1 311 ? 14.158 -0.382 -7.969 1.00 91.19 311 LEU A N 1
ATOM 2471 C CA . LEU A 1 311 ? 15.524 -0.498 -8.502 1.00 91.19 311 LEU A CA 1
ATOM 2472 C C . LEU A 1 311 ? 16.412 -1.435 -7.658 1.00 91.19 311 LEU A C 1
ATOM 2474 O O . LEU A 1 311 ? 17.242 -2.166 -8.199 1.00 91.19 311 LEU A O 1
ATOM 2478 N N . HIS A 1 312 ? 16.215 -1.462 -6.337 1.00 86.56 312 HIS A N 1
ATOM 2479 C CA . HIS A 1 312 ? 16.931 -2.359 -5.428 1.00 86.56 312 HIS A CA 1
ATOM 2480 C C . HIS A 1 312 ? 16.557 -3.832 -5.642 1.00 86.56 312 HIS A C 1
ATOM 2482 O O . HIS A 1 312 ? 17.437 -4.698 -5.678 1.00 86.56 312 HIS A O 1
ATOM 2488 N N . SER A 1 313 ? 15.263 -4.110 -5.812 1.00 86.00 313 SER A N 1
ATOM 2489 C CA . SER A 1 313 ? 14.731 -5.457 -6.036 1.00 86.00 313 SER A CA 1
ATOM 2490 C C . SER A 1 313 ? 15.082 -6.025 -7.415 1.00 86.00 313 SER A C 1
ATOM 2492 O O . SER A 1 313 ? 15.164 -7.242 -7.563 1.00 86.00 313 SER A O 1
ATOM 2494 N N . ALA A 1 314 ? 15.374 -5.169 -8.401 1.00 90.62 314 ALA A N 1
ATOM 2495 C CA . ALA A 1 314 ? 15.766 -5.571 -9.756 1.00 90.62 314 ALA A CA 1
ATOM 2496 C C . ALA A 1 314 ? 17.165 -6.209 -9.852 1.00 90.62 314 ALA A C 1
ATOM 2498 O O . ALA A 1 314 ? 17.576 -6.705 -10.907 1.00 90.62 314 ALA A O 1
ATOM 2499 N N . LYS A 1 315 ? 17.945 -6.194 -8.766 1.00 86.62 315 LYS A N 1
ATOM 2500 C CA . LYS A 1 315 ? 19.324 -6.680 -8.771 1.00 86.62 315 LYS A CA 1
ATOM 2501 C C . LYS A 1 315 ? 19.403 -8.154 -9.185 1.00 86.62 315 LYS A C 1
ATOM 2503 O O . LYS A 1 315 ? 18.892 -9.044 -8.515 1.00 86.62 315 LYS A O 1
ATOM 2508 N N . GLY A 1 316 ? 20.175 -8.410 -10.240 1.00 87.69 316 GLY A N 1
ATOM 2509 C CA . GLY A 1 316 ? 20.401 -9.755 -10.776 1.00 87.69 316 GLY A CA 1
ATOM 2510 C C . GLY A 1 316 ? 19.372 -10.185 -11.821 1.00 87.69 316 GLY A C 1
ATOM 2511 O O . GLY A 1 316 ? 19.629 -11.157 -12.526 1.00 87.69 316 GLY A O 1
ATOM 2512 N N . LEU A 1 317 ? 18.285 -9.431 -11.988 1.00 92.50 317 LEU A N 1
ATOM 2513 C CA . LEU A 1 317 ? 17.280 -9.658 -13.021 1.00 92.50 317 LEU A CA 1
ATOM 2514 C C . LEU A 1 317 ? 17.679 -8.977 -14.338 1.00 92.50 317 LEU A C 1
ATOM 2516 O O . LEU A 1 317 ? 18.606 -8.158 -14.385 1.00 92.50 317 LEU A O 1
ATOM 2520 N N . GLU A 1 318 ? 17.008 -9.360 -15.420 1.00 94.19 318 GLU A N 1
ATOM 2521 C CA . GLU A 1 318 ? 17.155 -8.776 -16.752 1.00 94.19 318 GLU A CA 1
ATOM 2522 C C . GLU A 1 318 ? 15.843 -8.883 -17.523 1.00 94.19 318 GLU A C 1
ATOM 2524 O O . GLU A 1 318 ? 15.151 -9.896 -17.439 1.00 94.19 318 GLU A O 1
ATOM 2529 N N . PHE A 1 319 ? 15.519 -7.830 -18.270 1.00 95.12 319 PHE A N 1
ATOM 2530 C CA . PHE A 1 319 ? 14.298 -7.730 -19.058 1.00 95.12 319 PHE A CA 1
ATOM 2531 C C . PHE A 1 319 ? 14.626 -7.085 -20.406 1.00 95.12 319 PHE A C 1
ATOM 2533 O O . PHE A 1 319 ? 15.415 -6.136 -20.431 1.00 95.12 319 PHE A O 1
ATOM 2540 N N . PRO A 1 320 ? 14.049 -7.578 -21.515 1.00 94.38 320 PRO A N 1
ATOM 2541 C CA . PRO A 1 320 ? 14.172 -6.934 -22.819 1.00 94.38 320 PRO A CA 1
ATOM 2542 C C . PRO A 1 320 ? 13.656 -5.492 -22.838 1.00 94.38 320 PRO A C 1
ATOM 2544 O O . PRO A 1 320 ? 14.325 -4.623 -23.390 1.00 94.38 320 PRO A O 1
ATOM 2547 N N . GLN A 1 321 ? 12.509 -5.231 -22.203 1.00 95.50 321 GLN A N 1
ATOM 2548 C CA . GLN A 1 321 ? 11.896 -3.906 -22.145 1.00 95.50 321 GLN A CA 1
ATOM 2549 C C . GLN A 1 321 ? 11.886 -3.407 -20.696 1.00 95.50 321 GLN A C 1
ATOM 2551 O O . GLN A 1 321 ? 11.268 -4.018 -19.825 1.00 95.50 321 GLN A O 1
ATOM 2556 N N . VAL A 1 322 ? 12.562 -2.287 -20.432 1.00 97.25 322 VAL A N 1
ATOM 2557 C CA . VAL A 1 322 ? 12.657 -1.690 -19.091 1.00 97.25 322 VAL A CA 1
ATOM 2558 C C . VAL A 1 322 ? 12.203 -0.239 -19.137 1.00 97.25 322 VAL A C 1
ATOM 2560 O O . VAL A 1 322 ? 12.727 0.554 -19.916 1.00 97.25 322 VAL A O 1
ATOM 2563 N N . PHE A 1 323 ? 11.265 0.107 -18.264 1.00 97.88 323 PHE A N 1
ATOM 2564 C CA . PHE A 1 323 ? 10.839 1.473 -17.987 1.00 97.88 323 PHE A CA 1
ATOM 2565 C C . PHE A 1 323 ? 11.408 1.882 -16.633 1.00 97.88 323 PHE A C 1
ATOM 2567 O O . PHE A 1 323 ? 11.261 1.140 -15.666 1.00 97.88 323 PHE A O 1
ATOM 2574 N N . ILE A 1 324 ? 12.069 3.034 -16.557 1.00 96.62 324 ILE A N 1
ATOM 2575 C CA . ILE A 1 324 ? 12.500 3.632 -15.289 1.00 96.62 324 ILE A CA 1
ATOM 2576 C C . ILE A 1 324 ? 11.673 4.900 -15.115 1.00 96.62 324 ILE A C 1
ATOM 2578 O O . ILE A 1 324 ? 11.767 5.790 -15.958 1.00 96.62 324 ILE A O 1
ATOM 2582 N N . VAL A 1 325 ? 10.848 4.941 -14.072 1.00 95.62 325 VAL A N 1
ATOM 2583 C CA . VAL A 1 325 ? 9.867 6.013 -13.832 1.00 95.62 325 VAL A CA 1
ATOM 2584 C C . VAL A 1 325 ? 10.261 6.890 -12.648 1.00 95.62 325 VAL A C 1
ATOM 2586 O O . VAL A 1 325 ? 11.103 6.495 -11.834 1.00 95.62 325 VAL A O 1
ATOM 2589 N N . GLY A 1 326 ? 9.641 8.065 -12.537 1.00 90.81 326 GLY A N 1
ATOM 2590 C CA . GLY A 1 326 ? 9.858 8.990 -11.427 1.00 90.81 326 GLY A CA 1
ATOM 2591 C C . GLY A 1 326 ? 11.298 9.495 -11.357 1.00 90.81 326 GLY A C 1
ATOM 2592 O O . GLY A 1 326 ? 11.879 9.615 -10.276 1.00 90.81 326 GLY A O 1
ATOM 2593 N N . MET A 1 327 ? 11.900 9.734 -12.524 1.00 90.00 327 MET A N 1
ATOM 2594 C CA . MET A 1 327 ? 13.256 10.268 -12.666 1.00 90.00 327 MET A CA 1
ATOM 2595 C C . MET A 1 327 ? 13.253 11.792 -12.476 1.00 90.00 327 MET A C 1
ATOM 2597 O O . MET A 1 327 ? 13.555 12.551 -13.395 1.00 90.00 327 MET A O 1
ATOM 2601 N N . GLU A 1 328 ? 12.890 12.235 -11.274 1.00 82.56 328 GLU A N 1
ATOM 2602 C CA . GLU A 1 328 ? 12.726 13.647 -10.923 1.00 82.56 328 GLU A CA 1
ATOM 2603 C C . GLU A 1 328 ? 13.920 14.208 -10.135 1.00 82.56 328 GLU A C 1
ATOM 2605 O O . GLU A 1 328 ? 14.667 13.492 -9.462 1.00 82.56 328 GLU A O 1
ATOM 2610 N N . GLY A 1 329 ? 14.108 15.529 -10.218 1.00 53.19 329 GLY A N 1
ATOM 2611 C CA . GLY A 1 329 ? 15.102 16.262 -9.437 1.00 53.19 329 GLY A CA 1
ATOM 2612 C C . GLY A 1 329 ? 14.660 16.433 -7.983 1.00 53.19 329 GLY A C 1
ATOM 2613 O O . GLY A 1 329 ? 14.184 17.500 -7.612 1.00 53.19 329 GLY A O 1
ATOM 2614 N N . GLY A 1 330 ? 14.834 15.385 -7.180 1.00 55.22 330 GLY A N 1
ATOM 2615 C CA . GLY A 1 330 ? 14.521 15.326 -5.752 1.00 55.22 330 GLY A CA 1
ATOM 2616 C C . GLY A 1 330 ? 14.997 13.990 -5.176 1.00 55.22 330 GLY A C 1
ATOM 2617 O O . GLY A 1 330 ? 14.620 12.926 -5.658 1.00 55.22 330 GLY A O 1
ATOM 2618 N N . ASP A 1 331 ? 15.911 14.062 -4.208 1.00 42.47 331 ASP A N 1
ATOM 2619 C CA . ASP A 1 331 ? 16.578 12.965 -3.491 1.00 42.47 331 ASP A CA 1
ATOM 2620 C C . ASP A 1 331 ? 17.329 11.900 -4.301 1.00 42.47 331 ASP A C 1
ATOM 2622 O O . ASP A 1 331 ? 17.101 10.720 -4.112 1.00 42.47 331 ASP A O 1
ATOM 2626 N N . VAL A 1 332 ? 18.343 12.223 -5.111 1.00 36.00 332 VAL A N 1
ATOM 2627 C CA . VAL A 1 332 ? 19.527 11.330 -5.240 1.00 36.00 332 VAL A CA 1
ATOM 2628 C C . VAL A 1 332 ? 20.779 12.142 -4.883 1.00 36.00 332 VAL A C 1
ATOM 2630 O O . VAL A 1 332 ? 21.000 13.150 -5.557 1.00 36.00 332 VAL A O 1
ATOM 2633 N N . PRO A 1 333 ? 21.650 11.725 -3.937 1.00 48.38 333 PRO A N 1
ATOM 2634 C CA . PRO A 1 333 ? 21.578 10.592 -3.003 1.00 48.38 333 PRO A CA 1
ATOM 2635 C C . PRO A 1 333 ? 21.382 11.016 -1.530 1.00 48.38 333 PRO A C 1
ATOM 2637 O O . PRO A 1 333 ? 21.842 12.080 -1.116 1.00 48.38 333 PRO A O 1
ATOM 2640 N N . GLU A 1 334 ? 20.779 10.134 -0.722 1.00 39.12 334 GLU A N 1
ATOM 2641 C CA . GLU A 1 334 ? 20.870 10.199 0.743 1.00 39.12 334 GLU A CA 1
ATOM 2642 C C . GLU A 1 334 ? 22.348 10.290 1.173 1.00 39.12 334 GLU A C 1
ATOM 2644 O O . GLU A 1 334 ? 23.172 9.480 0.722 1.00 39.12 334 GLU A O 1
ATOM 2649 N N . PRO A 1 335 ? 22.721 11.240 2.049 1.00 33.75 335 PRO A N 1
ATOM 2650 C CA . PRO A 1 335 ? 23.998 11.179 2.727 1.00 33.75 335 PRO A CA 1
ATOM 2651 C C . PRO A 1 335 ? 23.957 9.997 3.695 1.00 33.75 335 PRO A C 1
ATOM 2653 O O . PRO A 1 335 ? 23.233 10.001 4.686 1.00 33.75 335 PRO A O 1
ATOM 2656 N N . ASP A 1 336 ? 24.767 8.987 3.395 1.00 35.09 336 ASP A N 1
ATOM 2657 C CA . ASP A 1 336 ? 25.175 7.933 4.318 1.00 35.09 336 ASP A CA 1
ATOM 2658 C C . ASP A 1 336 ? 25.660 8.625 5.612 1.00 35.09 336 ASP A C 1
ATOM 2660 O O . ASP A 1 336 ? 26.763 9.181 5.653 1.00 35.09 336 ASP A O 1
ATOM 2664 N N . VAL A 1 337 ? 24.816 8.683 6.652 1.00 36.00 337 VAL A N 1
ATOM 2665 C CA . VAL A 1 337 ? 25.190 9.223 7.968 1.00 36.00 337 VAL A CA 1
ATOM 2666 C C . VAL A 1 337 ? 26.123 8.204 8.616 1.00 36.00 337 VAL A C 1
ATOM 2668 O O . VAL A 1 337 ? 25.734 7.369 9.431 1.00 36.00 337 VAL A O 1
ATOM 2671 N N . ALA A 1 338 ? 27.383 8.237 8.191 1.00 32.62 338 ALA A N 1
ATOM 2672 C CA . ALA A 1 338 ? 28.474 7.590 8.886 1.00 32.62 338 ALA A CA 1
ATOM 2673 C C . ALA A 1 338 ? 28.778 8.405 10.149 1.00 32.62 338 ALA A C 1
ATOM 2675 O O . ALA A 1 338 ? 29.148 9.576 10.058 1.00 32.62 338 ALA A O 1
ATOM 2676 N N . GLY A 1 339 ? 28.582 7.773 11.309 1.00 33.09 339 GLY A N 1
ATOM 2677 C CA . GLY A 1 339 ? 29.099 8.257 12.590 1.00 33.09 339 GLY A CA 1
ATOM 2678 C C . GLY A 1 339 ? 30.617 8.230 12.684 1.00 33.09 339 GLY A C 1
ATOM 2679 O O . GLY A 1 339 ? 31.271 7.609 11.807 1.00 33.09 339 GLY A O 1
#

InterPro domains:
  IPR000212 UvrD-like helicase [PTHR11070] (13-333)
  IPR014017 UvrD-like helicase, C-terminal [PF13361] (29-334)
  IPR014017 UvrD-like helicase, C-terminal [PS51217] (39-316)
  IPR027417 P-loop containing nucleoside triphosphate hydrolase [G3DSA:3.40.50.300] (33-334)
  IPR027417 P-loop containing nucleoside triphosphate hydrolase [SSF52540] (43-335)

Foldseek 3Di:
DDDDPPDDDPPPDPDVVNVCVVPVPDDDDDDQEDPFDAQQVLVVVQVVCVPDPPDPDGRHDYPDHNDDHDDDDDAPDLLRQLLVLLVVLVVCVVVVHFQLLAAEAEAAPLSVQSNLVNCVVVVAFAAEFPDDHLCVDLLNLLLLLLLVCLVPVQPLVSCVSQLQVVHLPQDPVNQVQLVVQCVVVVHRSSVSLVVCLVVVVDDDSNNVSSVVSNVLSVCLSVVCVPPQQLVSSVCSCVSSCVLVVLCPDDDPRSVSSNSSSVSVSVVSVPDDDDPVCVPDDSSRVVSVVSVVSNVDRHDDPPDGHHYYYYPNSCPPPHHPHYHYPPPDDDDPDDPPPDD

Sequence (339 aa):
MISRSTAGAARRWRTSSVFLKDFPGAETIRLEQNYRSTNNILSAANALIENNNGRLGKKLWTGGIDGEPISLYCAFNELDEARFVVNRIKTWQDNGGALEKCAILYRSNAQSRVLEEALLQASMPYRIYGGMRFFERQEIKDALSYLRLIANRNDDAAFERVVNTPTRGIGDRTLDVVRQTSRDRQLTLWQACRELLQEKALAGRAASALQRFLELIEALAHETADMPLHVQTDRVIKDSGLRMMYEQEKGEKGQTRIENLEELVTATRQFSYNEEDEDLMPLQAFLSHAALEAGEGQADTWQDAVQLMTLHSAKGLEFPQVFIVGMEGGDVPEPDVAG